Protein AF-A0A3M0CWZ2-F1 (afdb_monomer_lite)

Organism: NCBI:txid660522

Foldseek 3Di:
DPDDDFLVQALVLQLLCVLLVNQSLQAKWKFFQVLVVAQWFDQPQKPQFDIAGRLQKIKIAHPSQQDPDQRDLLSIKIKGWPVRGNDQWMAGPAFFWWKFQPLRHATALALDDPPDQRDHDPSVGRHPDPCVLSSVRQEMEIEPEGPDQSCVSRHDPPPVVPCPPPPNVRIDTDPGGDRSHVTIYMYMYRSNSRCVGGVVDRDDVQSRQLRTEGHSSSCSNKFKFKDWAAQDDDPNHGPDPCPPDDVQVVCVDPRNQVRVVVRCQEQDPTWAFPWDQDWDDPAPDWDWAAALNDTWTWTKTWGWTAYPSGIKTKMKTWTWDDDRITMIMIMMGIHGHSHRVSNVVHPPDCNNVSNVVSRVVRNVNNDD

Secondary structure (DSSP, 8-state):
-PPP-GGGGSHHHHHHHHHTTT-GGG-EEEEETGGGT-SEE--TTEETB--EEGGG-EEEEEGGG-SSSPPPGGG-EEEEEGGGB-SSEEEESSS-EEEEEHHHHSPPS-SS-TTS-----GGGSPTT--THHIIIII-EEEEE-TTS-HHHHH--TTSS--TTTSTT---EE--SSEE-TT--EEEEEEHHHHIIIII-S---HHHHHHHPEEP--TTTTEEEEEEEEE--EETTEE--TTTT--HHHHTTSHHHHHHHHHTTS-SSSS--EEEEEEE---SSS--EEEETTEEEE-EEEEEEE--TTS-EEEEEEEEEEESSEEEEEEEEEEEE-S-GGGGGGSTTSSHHHHHHHHHHHHHTT---

Structure (mmCIF, N/CA/C/O backbone):
data_AF-A0A3M0CWZ2-F1
#
_entry.id   AF-A0A3M0CWZ2-F1
#
loop_
_atom_site.group_PDB
_atom_site.id
_atom_site.type_symbol
_atom_site.label_atom_id
_atom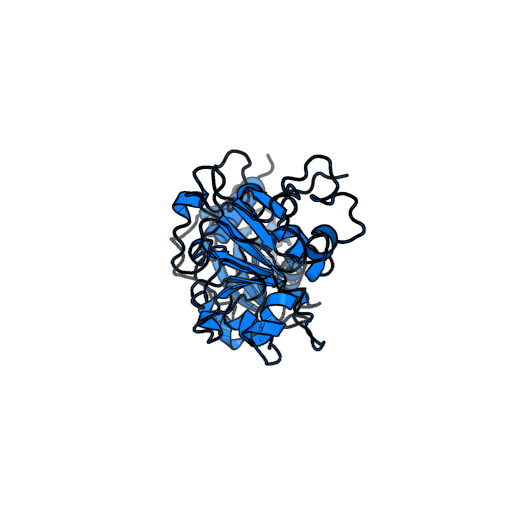_site.label_alt_id
_atom_site.label_comp_id
_atom_site.label_asym_id
_atom_site.label_entity_id
_atom_site.label_seq_id
_atom_site.pdbx_PDB_ins_code
_atom_site.Cartn_x
_atom_site.Cartn_y
_atom_site.Cartn_z
_atom_site.occupancy
_atom_site.B_iso_or_equiv
_atom_site.auth_seq_id
_atom_site.auth_comp_id
_atom_site.auth_asym_id
_atom_site.auth_atom_id
_atom_site.pdbx_PDB_model_num
ATOM 1 N N . MET A 1 1 ? -20.186 10.754 -12.898 1.00 35.31 1 MET A N 1
ATOM 2 C CA . MET A 1 1 ? -19.467 9.695 -12.157 1.00 35.31 1 MET A CA 1
ATOM 3 C C . MET A 1 1 ? -18.764 10.352 -10.981 1.00 35.31 1 MET A C 1
ATOM 5 O O . MET A 1 1 ? -18.449 11.530 -11.126 1.00 35.31 1 MET A O 1
ATOM 9 N N . PRO A 1 2 ? -18.599 9.685 -9.825 1.00 35.50 2 PRO A N 1
ATOM 10 C CA . PRO A 1 2 ? -17.869 10.287 -8.719 1.00 35.50 2 PRO A CA 1
ATOM 11 C C . PRO A 1 2 ? -16.438 10.552 -9.186 1.00 35.50 2 PRO A C 1
ATOM 13 O O . PRO A 1 2 ? -15.804 9.668 -9.757 1.00 35.50 2 PRO A O 1
ATOM 16 N N . ASP A 1 3 ? -15.983 11.785 -9.004 1.00 47.66 3 ASP A N 1
ATOM 17 C CA . ASP A 1 3 ? -14.598 12.185 -9.215 1.00 47.66 3 ASP A CA 1
ATOM 18 C C . ASP A 1 3 ? -13.705 11.234 -8.399 1.00 47.66 3 ASP A C 1
ATOM 20 O O . ASP A 1 3 ? -13.886 11.103 -7.188 1.00 47.66 3 ASP A O 1
ATOM 24 N N . ARG A 1 4 ? -12.820 10.469 -9.054 1.00 60.06 4 ARG A N 1
ATOM 25 C CA . ARG A 1 4 ? -11.944 9.525 -8.344 1.00 60.06 4 ARG A CA 1
ATOM 26 C C . ARG A 1 4 ? -11.060 10.347 -7.393 1.00 60.06 4 ARG A C 1
ATOM 28 O O . ARG A 1 4 ? -10.455 11.338 -7.800 1.00 60.06 4 ARG A O 1
ATOM 35 N N . HIS A 1 5 ? -11.028 9.996 -6.108 1.00 62.69 5 HIS A N 1
ATOM 36 C CA . HIS A 1 5 ? -10.332 10.771 -5.072 1.00 62.69 5 HIS A CA 1
ATOM 37 C C . HIS A 1 5 ? -9.039 10.085 -4.610 1.00 62.69 5 HIS A C 1
ATOM 39 O O . HIS A 1 5 ? -8.904 8.863 -4.670 1.00 62.69 5 HIS A O 1
ATOM 45 N N . GLY A 1 6 ? -8.089 10.888 -4.121 1.00 72.75 6 GLY A N 1
ATOM 46 C CA . GLY A 1 6 ? -6.845 10.410 -3.513 1.00 72.75 6 GLY A CA 1
ATOM 47 C C . GLY A 1 6 ? -5.949 9.637 -4.495 1.00 72.75 6 GLY A C 1
ATOM 48 O O . GLY A 1 6 ? -5.674 10.150 -5.581 1.00 72.75 6 GLY A O 1
ATOM 49 N N . PRO A 1 7 ? -5.476 8.427 -4.146 1.00 71.12 7 PRO A N 1
ATOM 50 C CA . PRO A 1 7 ? -4.533 7.663 -4.967 1.00 71.12 7 PRO A CA 1
ATOM 51 C C . PRO A 1 7 ? -5.113 7.247 -6.321 1.00 71.12 7 PRO A C 1
ATOM 53 O O . PRO A 1 7 ? -4.374 7.109 -7.287 1.00 71.12 7 PRO A O 1
ATOM 56 N N . LEU A 1 8 ? -6.440 7.147 -6.438 1.00 75.56 8 LEU A N 1
ATOM 57 C CA . LEU A 1 8 ? -7.131 6.867 -7.697 1.00 75.56 8 LEU A CA 1
ATOM 58 C C . LEU A 1 8 ? -7.185 8.084 -8.639 1.00 75.56 8 LEU A C 1
ATOM 60 O O . LEU A 1 8 ? -8.020 8.125 -9.538 1.00 75.56 8 LEU A O 1
ATOM 64 N N . ARG A 1 9 ? -6.311 9.074 -8.467 1.00 77.25 9 ARG A N 1
ATOM 65 C CA . ARG A 1 9 ? -6.068 10.129 -9.460 1.00 77.25 9 ARG A CA 1
ATOM 66 C C . ARG A 1 9 ? -4.790 9.907 -10.260 1.00 77.25 9 ARG A C 1
ATOM 68 O O . ARG A 1 9 ? -4.521 10.693 -11.161 1.00 77.25 9 ARG A O 1
ATOM 75 N N . THR A 1 10 ? -4.005 8.882 -9.927 1.00 81.56 10 THR A N 1
ATOM 76 C CA . THR A 1 10 ? -2.671 8.697 -10.498 1.00 81.56 10 THR A CA 1
ATOM 77 C C . THR A 1 10 ? -2.532 7.340 -11.191 1.00 81.56 10 THR A C 1
ATOM 79 O O . THR A 1 10 ? -3.150 6.366 -10.750 1.00 81.56 10 THR A O 1
ATOM 82 N N . PRO A 1 11 ? -1.691 7.232 -12.239 1.00 85.12 11 PRO A N 1
ATOM 83 C CA . PRO A 1 11 ? -1.405 5.966 -12.906 1.00 85.12 11 PRO A CA 1
ATOM 84 C C . PRO A 1 11 ? -0.942 4.863 -11.952 1.00 85.12 11 PRO A C 1
ATOM 86 O O . PRO A 1 11 ? -1.401 3.736 -12.080 1.00 85.12 11 PRO A O 1
ATOM 89 N N . ILE A 1 12 ? -0.105 5.164 -10.948 1.00 88.31 12 ILE A N 1
ATOM 90 C CA . ILE A 1 12 ? 0.301 4.166 -9.938 1.00 88.31 12 ILE A CA 1
ATOM 91 C C . ILE A 1 12 ? -0.899 3.608 -9.173 1.00 88.31 12 ILE A C 1
ATOM 93 O O . ILE A 1 12 ? -0.965 2.402 -8.917 1.00 88.31 12 ILE A O 1
ATOM 97 N N . GLY A 1 13 ? -1.844 4.473 -8.796 1.00 87.88 13 GLY A N 1
ATOM 98 C CA . GLY A 1 13 ? -3.059 4.033 -8.126 1.00 87.88 13 GLY A CA 1
ATOM 99 C C . GLY A 1 13 ? -3.886 3.110 -9.011 1.00 87.88 13 GLY A C 1
ATOM 100 O O . GLY A 1 13 ? -4.430 2.129 -8.522 1.00 87.88 13 GLY A O 1
ATOM 101 N N . TRP A 1 14 ? -3.945 3.374 -10.313 1.00 87.12 14 TRP A N 1
ATOM 102 C CA . TRP A 1 14 ? -4.758 2.578 -11.235 1.00 87.12 14 TRP A CA 1
ATOM 103 C C . TRP A 1 14 ? -4.095 1.282 -11.644 1.00 87.12 14 TRP A C 1
ATOM 105 O O . TRP A 1 14 ? -4.771 0.264 -11.692 1.00 87.12 14 TRP A O 1
ATOM 115 N N . PHE A 1 15 ? -2.777 1.295 -11.828 1.00 90.75 15 PHE A N 1
ATOM 116 C CA . PHE A 1 15 ? -1.987 0.083 -11.981 1.00 90.75 15 PHE A CA 1
ATOM 117 C C . PHE A 1 15 ? -2.223 -0.851 -10.795 1.00 90.75 15 PHE A C 1
ATOM 119 O O . PHE A 1 15 ? -2.585 -2.010 -10.970 1.00 90.75 15 PHE A O 1
ATOM 126 N N . THR A 1 16 ? -2.107 -0.315 -9.578 1.00 92.56 16 THR A N 1
ATOM 127 C CA . THR A 1 16 ? -2.336 -1.090 -8.356 1.00 92.56 16 THR A CA 1
ATOM 128 C C . THR A 1 16 ? -3.781 -1.590 -8.269 1.00 92.56 16 THR A C 1
ATOM 130 O O . THR A 1 16 ? -4.003 -2.755 -7.962 1.00 92.56 16 THR A O 1
ATOM 133 N N . GLU A 1 17 ? -4.769 -0.739 -8.567 1.00 90.81 17 GLU A N 1
ATOM 134 C CA . GLU A 1 17 ? -6.189 -1.115 -8.595 1.00 90.81 17 GLU A CA 1
ATOM 135 C C . GLU A 1 17 ? -6.455 -2.229 -9.618 1.00 90.81 17 GLU A C 1
ATOM 137 O O . GLU A 1 17 ? -7.109 -3.209 -9.276 1.00 90.81 17 GLU A O 1
ATOM 142 N N . ARG A 1 18 ? -5.923 -2.109 -10.841 1.00 90.81 18 ARG A N 1
ATOM 143 C CA . ARG A 1 18 ? -6.072 -3.082 -11.933 1.00 90.81 18 ARG A CA 1
ATOM 144 C C . ARG A 1 18 ? -5.541 -4.448 -11.520 1.00 90.81 18 ARG A C 1
ATOM 146 O O . ARG A 1 18 ? -6.269 -5.430 -11.627 1.00 90.81 18 ARG A O 1
ATOM 153 N N . VAL A 1 19 ? -4.295 -4.499 -11.052 1.00 92.56 19 VAL A N 1
ATOM 154 C CA . VAL A 1 19 ? -3.641 -5.758 -10.667 1.00 92.56 19 VAL A CA 1
ATOM 155 C C . VAL A 1 19 ? -4.341 -6.394 -9.463 1.00 92.56 19 VAL A C 1
ATOM 157 O O . VAL A 1 19 ? -4.495 -7.607 -9.413 1.00 92.56 19 VAL A O 1
ATOM 160 N N . ASN A 1 20 ? -4.865 -5.589 -8.535 1.00 92.44 20 ASN A N 1
ATOM 161 C CA . ASN A 1 20 ? -5.675 -6.070 -7.410 1.00 92.44 20 ASN A CA 1
ATOM 162 C C . ASN A 1 20 ? -7.150 -6.338 -7.787 1.00 92.44 20 ASN A C 1
ATOM 164 O O . ASN A 1 20 ? -8.030 -6.263 -6.932 1.00 92.44 20 ASN A O 1
ATOM 168 N N . GLY A 1 21 ? -7.480 -6.545 -9.067 1.00 89.94 21 GLY A N 1
ATOM 169 C CA . GLY A 1 21 ? -8.847 -6.878 -9.492 1.00 89.94 21 GLY A CA 1
ATOM 170 C C . GLY A 1 21 ? -9.909 -5.816 -9.163 1.00 89.94 21 GLY A C 1
ATOM 171 O O . GLY A 1 21 ? -11.083 -6.142 -8.997 1.00 89.94 21 GLY A O 1
ATOM 172 N N . GLY A 1 22 ? -9.516 -4.546 -9.049 1.00 88.50 22 GLY A N 1
ATOM 173 C CA . GLY A 1 22 ? -10.376 -3.420 -8.671 1.00 88.50 22 GLY A CA 1
ATOM 174 C C . GLY A 1 22 ? -10.242 -2.967 -7.212 1.00 88.50 22 GLY A C 1
ATOM 175 O O . GLY A 1 22 ? -10.874 -1.985 -6.823 1.00 88.50 22 GLY A O 1
ATOM 176 N N . ALA A 1 23 ? -9.431 -3.639 -6.388 1.00 89.44 23 ALA A N 1
ATOM 177 C CA . ALA A 1 23 ? -9.323 -3.366 -4.956 1.00 89.44 23 ALA A CA 1
ATOM 178 C C . ALA A 1 23 ? -8.025 -2.621 -4.582 1.00 89.44 23 ALA A C 1
ATOM 180 O O . ALA A 1 23 ? -7.073 -3.185 -4.040 1.00 89.44 23 ALA A O 1
ATOM 181 N N . ILE A 1 24 ? -7.991 -1.297 -4.780 1.00 88.38 24 ILE A N 1
ATOM 182 C CA . ILE A 1 24 ? -6.844 -0.457 -4.364 1.00 88.38 24 ILE A CA 1
ATOM 183 C C . ILE A 1 24 ? -6.516 -0.567 -2.860 1.00 88.38 24 ILE A C 1
ATOM 185 O O . ILE A 1 24 ? -5.374 -0.367 -2.448 1.00 88.38 24 ILE A O 1
ATOM 189 N N . SER A 1 25 ? -7.503 -0.927 -2.034 1.00 88.56 25 SER A N 1
ATOM 190 C CA . SER A 1 25 ? -7.365 -1.111 -0.584 1.00 88.56 25 SER A CA 1
ATOM 191 C C . SER A 1 25 ? -6.602 -2.374 -0.178 1.00 88.56 25 SER A C 1
ATOM 193 O O . SER A 1 25 ? -6.219 -2.520 0.986 1.00 88.56 25 SER A O 1
ATOM 195 N N . GLU A 1 26 ? -6.364 -3.306 -1.101 1.00 91.62 26 GLU A N 1
ATOM 196 C CA . GLU A 1 26 ? -5.424 -4.416 -0.900 1.00 91.62 26 GLU A CA 1
ATOM 197 C C . GLU A 1 26 ? -3.968 -3.939 -0.927 1.00 91.62 26 GLU A C 1
ATOM 199 O O . GLU A 1 26 ? -3.087 -4.555 -0.332 1.00 91.62 26 GLU A O 1
ATOM 204 N N . GLY A 1 27 ? -3.716 -2.774 -1.521 1.00 91.56 27 GLY A N 1
ATOM 205 C CA . GLY A 1 27 ? -2.416 -2.131 -1.497 1.00 91.56 27 GLY A CA 1
ATOM 206 C C . GLY A 1 27 ? -1.346 -2.866 -2.300 1.00 91.56 27 GLY A C 1
ATOM 207 O O . GLY A 1 27 ? -1.624 -3.667 -3.192 1.00 91.56 27 GLY A O 1
ATOM 208 N N . ALA A 1 28 ? -0.097 -2.532 -1.995 1.00 93.38 28 ALA A N 1
ATOM 209 C CA . ALA A 1 28 ? 1.086 -3.017 -2.689 1.00 93.38 28 ALA A CA 1
ATOM 210 C C . ALA A 1 28 ? 2.313 -2.925 -1.772 1.00 93.38 28 ALA A C 1
ATOM 212 O O . ALA A 1 28 ? 2.256 -2.324 -0.690 1.00 93.38 28 ALA A O 1
ATOM 213 N N . VAL A 1 29 ? 3.440 -3.466 -2.226 1.00 91.38 29 VAL A N 1
ATOM 214 C CA . VAL A 1 29 ? 4.763 -3.180 -1.658 1.00 91.38 29 VAL A CA 1
ATOM 215 C C . VAL A 1 29 ? 5.674 -2.518 -2.678 1.00 91.38 29 VAL A C 1
ATOM 217 O O . VAL A 1 29 ? 5.504 -2.706 -3.879 1.00 91.38 29 VAL A O 1
ATOM 220 N N . VAL A 1 30 ? 6.666 -1.785 -2.183 1.00 90.94 30 VAL A N 1
ATOM 221 C CA . VAL A 1 30 ? 7.840 -1.377 -2.955 1.00 90.94 30 VAL A CA 1
ATOM 222 C C . VAL A 1 30 ? 9.055 -2.101 -2.387 1.00 90.94 30 VAL A C 1
ATOM 224 O O . VAL A 1 30 ? 9.375 -1.937 -1.208 1.00 90.94 30 VAL A O 1
ATOM 227 N N . ALA A 1 31 ? 9.696 -2.927 -3.206 1.00 89.94 31 ALA A N 1
ATOM 228 C CA . ALA A 1 31 ? 10.975 -3.566 -2.908 1.00 89.94 31 ALA A CA 1
ATOM 229 C C . ALA A 1 31 ? 12.096 -2.904 -3.710 1.00 89.94 31 ALA A C 1
ATOM 231 O O . ALA A 1 31 ? 11.840 -2.299 -4.750 1.00 89.94 31 ALA A O 1
ATOM 232 N N . TYR A 1 32 ? 13.329 -3.040 -3.237 1.00 89.06 32 TYR A N 1
ATOM 233 C CA . TYR A 1 32 ? 14.507 -2.558 -3.949 1.00 89.06 32 TYR A CA 1
ATOM 234 C C . TYR A 1 32 ? 15.283 -3.730 -4.538 1.00 89.06 32 TYR A C 1
ATOM 236 O O . TYR A 1 32 ? 15.269 -4.825 -3.974 1.00 89.06 32 TYR A O 1
ATOM 244 N N . GLY A 1 33 ? 15.948 -3.518 -5.674 1.00 89.19 33 GLY A N 1
ATOM 245 C CA . GLY A 1 33 ? 16.668 -4.584 -6.372 1.00 89.19 33 GLY A CA 1
ATOM 246 C C . GLY A 1 33 ? 17.741 -5.251 -5.506 1.00 89.19 33 GLY A C 1
ATOM 247 O O . GLY A 1 33 ? 17.842 -6.474 -5.497 1.00 89.19 33 GLY A O 1
ATOM 248 N N . ASP A 1 34 ? 18.484 -4.478 -4.716 1.00 88.88 34 ASP A N 1
ATOM 249 C CA . ASP A 1 34 ? 19.513 -4.990 -3.799 1.00 88.88 34 ASP A CA 1
ATOM 250 C C . ASP A 1 34 ? 18.943 -5.883 -2.685 1.00 88.88 34 ASP A C 1
ATOM 252 O O . ASP A 1 34 ? 19.562 -6.883 -2.317 1.00 88.88 34 ASP A O 1
ATOM 256 N N . ASP A 1 35 ? 17.735 -5.589 -2.195 1.00 86.75 35 ASP A N 1
ATOM 257 C CA . ASP A 1 35 ? 17.042 -6.434 -1.212 1.00 86.75 35 ASP A CA 1
ATOM 258 C C . ASP A 1 35 ? 16.610 -7.787 -1.812 1.00 86.75 35 ASP A C 1
ATOM 260 O O . ASP A 1 35 ? 16.350 -8.738 -1.072 1.00 86.75 35 ASP A O 1
ATOM 264 N N . LEU A 1 36 ? 16.574 -7.883 -3.145 1.00 85.00 36 LEU A N 1
ATOM 265 C CA . LEU A 1 36 ? 16.335 -9.109 -3.913 1.00 85.00 36 LEU A CA 1
ATOM 266 C C . LEU A 1 36 ? 17.638 -9.754 -4.415 1.00 85.00 36 LEU A C 1
ATOM 268 O O . LEU A 1 36 ? 17.594 -10.709 -5.188 1.00 85.00 36 LEU A O 1
ATOM 272 N N . GLY A 1 37 ? 18.800 -9.246 -3.993 1.00 86.69 37 GLY A N 1
ATOM 273 C CA . GLY A 1 37 ? 20.108 -9.760 -4.401 1.00 86.69 37 GLY A CA 1
ATOM 274 C C . GLY A 1 37 ? 20.573 -9.296 -5.783 1.00 86.69 37 GLY A C 1
ATOM 275 O O . GLY A 1 37 ? 21.515 -9.873 -6.323 1.00 86.69 37 GLY A O 1
ATOM 276 N N . LEU A 1 38 ? 19.944 -8.270 -6.362 1.00 86.94 38 LEU A N 1
ATOM 277 C CA . LEU A 1 38 ? 20.404 -7.663 -7.609 1.00 86.94 38 LEU A CA 1
ATOM 278 C C . LEU A 1 38 ? 21.526 -6.679 -7.303 1.00 86.94 38 LEU A C 1
ATOM 280 O O . LEU A 1 38 ? 21.322 -5.676 -6.625 1.00 86.94 38 LEU A O 1
ATOM 284 N N . GLU A 1 39 ? 22.717 -6.957 -7.818 1.00 88.94 39 GLU A N 1
ATOM 285 C CA . GLU A 1 39 ? 23.835 -6.015 -7.732 1.00 88.94 39 GLU A CA 1
ATOM 286 C C . GLU A 1 39 ? 23.686 -4.908 -8.779 1.00 88.94 39 GLU A C 1
ATOM 288 O O . GLU A 1 39 ? 23.862 -3.726 -8.483 1.00 88.94 39 GLU A O 1
ATOM 293 N N . GLU A 1 40 ? 23.300 -5.292 -9.994 1.00 88.44 40 GLU A N 1
ATOM 294 C CA . GLU A 1 40 ? 23.180 -4.415 -11.149 1.00 88.44 40 GLU A CA 1
ATOM 295 C C . GLU A 1 40 ? 22.085 -4.935 -12.089 1.00 88.44 40 GLU A C 1
ATOM 297 O O . GLU A 1 40 ? 21.836 -6.139 -12.179 1.00 88.44 40 GLU A O 1
ATOM 302 N N . VAL A 1 41 ? 21.409 -4.016 -12.770 1.00 87.44 41 VAL A N 1
ATOM 303 C CA . VAL A 1 41 ? 20.298 -4.281 -13.680 1.00 87.44 41 VAL A CA 1
ATOM 304 C C . VAL A 1 41 ? 20.638 -3.718 -15.049 1.00 87.44 41 VAL A C 1
ATOM 306 O O . VAL A 1 41 ? 20.840 -2.514 -15.208 1.00 87.44 41 VAL A O 1
ATOM 309 N N . GLU A 1 42 ? 20.651 -4.589 -16.053 1.00 86.81 42 GLU A N 1
ATOM 310 C CA . GLU A 1 42 ? 20.779 -4.186 -17.450 1.00 86.81 42 GLU A CA 1
ATOM 311 C C . GLU A 1 42 ? 19.412 -3.870 -18.065 1.00 86.81 42 GLU A C 1
ATOM 313 O O . GLU A 1 42 ? 18.451 -4.625 -17.906 1.00 86.81 42 GLU A O 1
ATOM 318 N N . LEU A 1 43 ? 19.348 -2.765 -18.811 1.00 87.19 43 LEU A N 1
ATOM 319 C CA . LEU A 1 43 ? 18.146 -2.277 -19.491 1.00 87.19 43 LEU A CA 1
ATOM 320 C C . LEU A 1 43 ? 18.428 -2.109 -20.997 1.00 87.19 43 LEU A C 1
ATOM 322 O O . LEU A 1 43 ? 18.396 -0.996 -21.507 1.00 87.19 43 LEU A O 1
ATOM 326 N N . PRO A 1 44 ? 18.719 -3.190 -21.743 1.00 84.81 44 PRO A N 1
ATOM 327 C CA . PRO A 1 44 ? 19.181 -3.128 -23.130 1.00 84.81 44 PRO A CA 1
ATOM 328 C C . PRO A 1 44 ? 18.106 -2.641 -24.114 1.00 84.81 44 PRO A C 1
ATOM 330 O O . PRO A 1 44 ? 18.412 -2.399 -25.278 1.00 84.81 44 PRO A O 1
ATOM 333 N N . PHE A 1 45 ? 16.852 -2.513 -23.668 1.00 84.31 45 PHE A N 1
ATOM 334 C CA . PHE A 1 45 ? 15.773 -1.889 -24.434 1.00 84.31 45 PHE A CA 1
ATOM 335 C C . PHE A 1 45 ? 15.774 -0.354 -24.334 1.00 84.31 45 PHE A C 1
ATOM 337 O O . PHE A 1 45 ? 15.053 0.280 -25.101 1.00 84.31 45 PHE A O 1
ATOM 344 N N . LEU A 1 46 ? 16.544 0.222 -23.399 1.00 88.19 46 LEU A N 1
ATOM 345 C CA . LEU A 1 46 ? 16.788 1.657 -23.260 1.00 88.19 46 LEU A CA 1
ATOM 346 C C . LEU A 1 46 ? 18.165 1.993 -23.841 1.00 88.19 46 LEU A C 1
ATOM 348 O O . LEU A 1 46 ? 19.195 1.731 -23.215 1.00 88.19 46 LEU A O 1
ATOM 352 N N . GLU A 1 47 ? 18.210 2.596 -25.026 1.00 89.19 47 GLU A N 1
ATOM 353 C CA . GLU A 1 47 ? 19.471 3.111 -25.559 1.00 89.19 47 GLU A CA 1
ATOM 354 C C . GLU A 1 47 ? 19.876 4.381 -24.806 1.00 89.19 47 GLU A C 1
ATOM 356 O O . GLU A 1 47 ? 19.043 5.153 -24.328 1.00 89.19 47 GLU A O 1
ATOM 361 N N . GLY A 1 48 ? 21.185 4.588 -24.673 1.00 87.81 48 GLY A N 1
ATOM 362 C CA . GLY A 1 48 ? 21.733 5.687 -23.881 1.00 87.81 48 GLY A CA 1
ATOM 363 C C . GLY A 1 48 ? 21.771 5.410 -22.375 1.00 87.81 48 GLY A C 1
ATOM 364 O O . GLY A 1 48 ? 22.377 6.193 -21.649 1.00 87.81 48 GLY A O 1
ATOM 365 N N . PHE A 1 49 ? 21.226 4.285 -21.896 1.00 89.00 49 PHE A N 1
ATOM 366 C CA . PHE A 1 49 ? 21.359 3.844 -20.506 1.00 89.00 49 PHE A CA 1
ATOM 367 C C . PHE A 1 49 ? 22.535 2.889 -20.298 1.00 89.00 49 PHE A C 1
ATOM 369 O O . PHE A 1 49 ? 22.838 2.027 -21.122 1.00 89.00 49 PHE A O 1
ATOM 376 N N . GLY A 1 50 ? 23.203 3.039 -19.155 1.00 88.62 50 GLY A N 1
ATOM 377 C CA . GLY A 1 50 ? 24.094 2.011 -18.638 1.00 88.62 50 GLY A CA 1
ATOM 378 C C . GLY A 1 50 ? 23.380 1.033 -17.711 1.00 88.62 50 GLY A C 1
ATOM 379 O O . GLY A 1 50 ? 22.223 1.252 -17.351 1.00 88.62 50 GLY A O 1
ATOM 380 N N . PRO A 1 51 ? 24.099 -0.000 -17.252 1.00 89.44 51 PRO A N 1
ATOM 381 C CA . PRO A 1 51 ? 23.640 -0.794 -16.128 1.00 89.44 51 PRO A CA 1
ATOM 382 C C . PRO A 1 51 ? 23.366 0.075 -14.890 1.00 89.44 51 PRO A C 1
ATOM 384 O O . PRO A 1 51 ? 24.126 1.006 -14.591 1.00 89.44 51 PRO A O 1
ATOM 387 N N . VAL A 1 52 ? 22.267 -0.219 -14.196 1.00 90.25 52 VAL A N 1
ATOM 388 C CA . VAL A 1 52 ? 21.776 0.523 -13.027 1.00 90.25 52 VAL A CA 1
ATOM 389 C C . VAL A 1 52 ? 22.037 -0.304 -11.765 1.00 90.25 52 VAL A C 1
ATOM 391 O O . VAL A 1 52 ? 21.618 -1.459 -11.723 1.00 90.25 52 VAL A O 1
ATOM 394 N N . PRO A 1 53 ? 22.687 0.239 -10.719 1.00 91.25 53 PRO A N 1
ATOM 395 C CA . PRO A 1 53 ? 22.877 -0.484 -9.461 1.00 91.25 53 PRO A CA 1
ATOM 396 C C . PRO A 1 53 ? 21.542 -0.955 -8.873 1.00 91.25 53 PRO A C 1
ATOM 398 O O . PRO A 1 53 ? 20.579 -0.192 -8.869 1.00 91.25 53 PRO A O 1
ATOM 401 N N . GLY A 1 54 ? 21.471 -2.167 -8.320 1.00 88.94 54 GLY A N 1
ATOM 402 C CA . GLY A 1 54 ? 20.210 -2.722 -7.811 1.00 88.94 54 GLY A CA 1
ATOM 403 C C . GLY A 1 54 ? 19.582 -1.915 -6.670 1.00 88.94 54 GLY A C 1
ATOM 404 O O . GLY A 1 54 ? 18.360 -1.849 -6.570 1.00 88.94 54 GLY A O 1
ATOM 405 N N . GLU A 1 55 ? 20.384 -1.210 -5.863 1.00 88.69 55 GLU A N 1
ATOM 406 C CA . GLU A 1 55 ? 19.876 -0.264 -4.852 1.00 88.69 55 GLU A CA 1
ATOM 407 C C . GLU A 1 55 ? 19.104 0.913 -5.487 1.00 88.69 55 GLU A C 1
ATOM 409 O O . GLU A 1 55 ? 18.194 1.473 -4.878 1.00 88.69 55 GLU A O 1
ATOM 414 N N . GLN A 1 56 ? 19.419 1.248 -6.742 1.00 90.00 56 GLN A N 1
ATOM 415 C CA . GLN A 1 56 ? 18.749 2.269 -7.546 1.00 90.00 56 GLN A CA 1
ATOM 416 C C . GLN A 1 56 ? 17.593 1.705 -8.386 1.00 90.00 56 GLN A C 1
ATOM 418 O O . GLN A 1 56 ? 17.093 2.385 -9.279 1.00 90.00 56 GLN A O 1
ATOM 423 N N . VAL A 1 57 ? 17.111 0.501 -8.091 1.00 90.50 57 VAL A N 1
ATOM 424 C CA . VAL A 1 57 ? 15.928 -0.065 -8.741 1.00 90.50 57 VAL A CA 1
ATOM 425 C C . VAL A 1 57 ? 14.831 -0.240 -7.705 1.00 90.50 57 VAL A C 1
ATOM 427 O O . VAL A 1 57 ? 15.020 -0.961 -6.729 1.00 90.50 57 VAL A O 1
ATOM 430 N N . SER A 1 58 ? 13.682 0.395 -7.928 1.00 92.44 58 SER A N 1
ATOM 431 C CA . SER A 1 58 ? 12.472 0.184 -7.128 1.00 92.44 58 SER A CA 1
ATOM 432 C C . SER A 1 58 ? 11.472 -0.661 -7.908 1.00 92.44 58 SER A C 1
ATOM 434 O O . SER A 1 58 ? 11.236 -0.419 -9.087 1.00 92.44 58 SER A O 1
ATOM 436 N N . ILE A 1 59 ? 10.849 -1.633 -7.251 1.00 92.38 59 ILE A N 1
ATOM 437 C CA . ILE A 1 59 ? 9.883 -2.557 -7.848 1.00 92.38 59 ILE A CA 1
ATOM 438 C C . ILE A 1 59 ? 8.588 -2.470 -7.045 1.00 92.38 59 ILE A C 1
ATOM 440 O O . ILE A 1 59 ? 8.544 -2.847 -5.873 1.00 92.38 59 ILE A O 1
ATOM 444 N N . LEU A 1 60 ? 7.535 -1.961 -7.679 1.00 93.94 60 LEU A N 1
ATOM 445 C CA . LEU A 1 60 ? 6.177 -1.944 -7.152 1.00 93.94 60 LEU A CA 1
ATOM 446 C C . LEU A 1 60 ? 5.480 -3.265 -7.485 1.00 93.94 60 LEU A C 1
ATOM 448 O O . LEU A 1 60 ? 5.379 -3.646 -8.652 1.00 93.94 60 LEU A O 1
ATOM 452 N N . ALA A 1 61 ? 4.937 -3.907 -6.454 1.00 93.62 61 ALA A N 1
ATOM 453 C CA . ALA A 1 61 ? 4.167 -5.137 -6.563 1.00 93.62 61 ALA A CA 1
ATOM 454 C C . ALA A 1 61 ? 2.821 -5.026 -5.836 1.00 93.62 61 ALA A C 1
ATOM 456 O O . ALA A 1 61 ? 2.784 -5.010 -4.595 1.00 93.62 61 ALA A O 1
ATOM 457 N N . PRO A 1 62 ? 1.713 -4.939 -6.584 1.00 95.19 62 PRO A N 1
ATOM 458 C CA . PRO A 1 62 ? 0.364 -4.987 -6.035 1.00 95.19 62 PRO A CA 1
ATOM 459 C C . PRO A 1 62 ? 0.044 -6.342 -5.402 1.00 95.19 62 PRO A C 1
ATOM 461 O O . PRO A 1 62 ? 0.540 -7.374 -5.843 1.00 95.19 62 PRO A O 1
ATOM 464 N N . ALA A 1 63 ? -0.786 -6.348 -4.357 1.00 94.19 63 ALA A N 1
ATOM 465 C CA . ALA A 1 63 ? -1.143 -7.554 -3.609 1.00 94.19 63 ALA A CA 1
ATOM 466 C C . ALA A 1 63 ? -1.747 -8.676 -4.472 1.00 94.19 63 ALA A C 1
ATOM 468 O O . ALA A 1 63 ? -1.559 -9.841 -4.123 1.00 94.19 63 ALA A O 1
ATOM 469 N N . GLY A 1 64 ? -2.425 -8.330 -5.572 1.00 92.56 64 GLY A N 1
ATOM 470 C CA . GLY A 1 64 ? -3.100 -9.259 -6.481 1.00 92.56 64 GLY A CA 1
ATOM 471 C C . GLY A 1 64 ? -2.174 -10.231 -7.213 1.00 92.56 64 GLY A C 1
ATOM 472 O O . GLY A 1 64 ? -2.635 -11.264 -7.683 1.00 92.56 64 GLY A O 1
ATOM 473 N N . ILE A 1 65 ? -0.860 -9.974 -7.241 1.00 91.75 65 ILE A N 1
ATOM 474 C CA . ILE A 1 65 ? 0.106 -10.950 -7.776 1.00 91.75 65 ILE A CA 1
ATOM 475 C C . ILE A 1 65 ? 0.366 -12.112 -6.803 1.00 91.75 65 ILE A C 1
ATOM 477 O O . ILE A 1 65 ? 1.073 -13.061 -7.145 1.00 91.75 65 ILE A O 1
ATOM 481 N N . ARG A 1 66 ? -0.121 -12.022 -5.554 1.00 88.44 66 ARG A N 1
ATOM 482 C CA . ARG A 1 66 ? -0.038 -13.122 -4.592 1.00 88.44 66 ARG A CA 1
ATOM 483 C C . ARG A 1 66 ? -1.111 -14.143 -4.944 1.00 88.44 66 ARG A C 1
ATOM 485 O O . ARG A 1 66 ? -2.294 -13.834 -4.930 1.00 88.44 66 ARG A O 1
ATOM 492 N N . GLY A 1 67 ? -0.684 -15.358 -5.240 1.00 74.75 67 GLY A N 1
ATOM 493 C CA . GLY A 1 67 ? -1.560 -16.479 -5.538 1.00 74.75 67 GLY A CA 1
ATOM 494 C C . GLY A 1 67 ? -0.743 -17.681 -5.991 1.00 74.75 67 GLY A C 1
ATOM 495 O O . GLY A 1 67 ? 0.458 -17.572 -6.233 1.00 74.75 67 GLY A O 1
ATOM 496 N N . ASP A 1 68 ? -1.404 -18.827 -6.124 1.00 65.75 68 ASP A N 1
ATOM 497 C CA . ASP A 1 68 ? -0.772 -20.082 -6.559 1.00 65.75 68 ASP A CA 1
ATOM 498 C C . ASP A 1 68 ? -0.568 -20.161 -8.091 1.00 65.75 68 ASP A C 1
ATOM 500 O O . ASP A 1 68 ? -0.159 -21.196 -8.622 1.00 65.75 68 ASP A O 1
ATOM 504 N N . GLY A 1 69 ? -0.895 -19.083 -8.814 1.00 68.38 69 GLY A N 1
ATOM 505 C CA . GLY A 1 69 ? -0.775 -18.974 -10.267 1.00 68.38 69 GLY A CA 1
ATOM 506 C C . GLY A 1 69 ? 0.608 -18.527 -10.743 1.00 68.38 69 GLY A C 1
ATOM 507 O O . GLY A 1 69 ? 1.439 -18.049 -9.972 1.00 68.38 69 GLY A O 1
ATOM 508 N N . GLU A 1 70 ? 0.848 -18.669 -12.048 1.00 73.44 70 GLU A N 1
ATOM 509 C CA . GLU A 1 70 ? 2.002 -18.045 -12.695 1.00 73.44 70 GLU A CA 1
ATOM 510 C C . GLU A 1 70 ? 1.842 -16.522 -12.641 1.00 73.44 70 GLU A C 1
ATOM 512 O O . GLU A 1 70 ? 0.802 -15.979 -13.011 1.00 73.44 70 GLU A O 1
ATOM 517 N N . VAL A 1 71 ? 2.867 -15.847 -12.133 1.00 80.44 71 VAL A N 1
ATOM 518 C CA . VAL A 1 71 ? 2.887 -14.391 -11.997 1.00 80.44 71 VAL A CA 1
ATOM 519 C C . VAL A 1 71 ? 3.166 -13.803 -13.365 1.00 80.44 71 VAL A C 1
ATOM 521 O O . VAL A 1 71 ? 4.222 -14.088 -13.928 1.00 80.44 71 VAL A O 1
ATOM 524 N N . ASP A 1 72 ? 2.267 -12.962 -13.872 1.00 86.06 72 ASP A N 1
ATOM 525 C CA . ASP A 1 72 ? 2.562 -12.154 -15.050 1.00 86.06 72 ASP A CA 1
ATOM 526 C C . ASP A 1 72 ? 3.557 -11.052 -14.653 1.00 86.06 72 ASP A C 1
ATOM 528 O O . ASP A 1 72 ? 3.229 -10.180 -13.842 1.00 86.06 72 ASP A O 1
ATOM 532 N N . PRO A 1 73 ? 4.783 -11.037 -15.202 1.00 84.56 73 PRO A N 1
ATOM 533 C CA . PRO A 1 73 ? 5.719 -9.953 -14.944 1.00 84.56 73 PRO A CA 1
ATOM 534 C C . PRO A 1 73 ? 5.180 -8.568 -15.335 1.00 84.56 73 PRO A C 1
ATOM 536 O O . PRO A 1 73 ? 5.647 -7.571 -14.791 1.00 84.56 73 PRO A O 1
ATOM 539 N N . GLY A 1 74 ? 4.214 -8.478 -16.256 1.00 86.50 74 GLY A N 1
ATOM 540 C CA . GLY A 1 74 ? 3.530 -7.233 -16.620 1.00 86.50 74 GLY A CA 1
ATOM 541 C C . GLY A 1 74 ? 2.716 -6.605 -15.481 1.00 86.50 74 GLY A C 1
ATOM 542 O O . GLY A 1 74 ? 2.400 -5.416 -15.538 1.00 86.50 74 GLY A O 1
ATOM 543 N N . ASP A 1 75 ? 2.439 -7.366 -14.420 1.00 90.44 75 ASP A N 1
ATOM 544 C CA . ASP A 1 75 ? 1.784 -6.892 -13.198 1.00 90.44 75 ASP A CA 1
ATOM 545 C C . ASP A 1 75 ? 2.774 -6.365 -12.141 1.00 90.44 75 ASP A C 1
ATOM 547 O O . ASP A 1 75 ? 2.387 -5.998 -11.029 1.00 90.44 75 ASP A O 1
ATOM 551 N N . LEU A 1 76 ? 4.051 -6.234 -12.510 1.00 91.25 76 LEU A N 1
ATOM 552 C CA . LEU A 1 76 ? 5.052 -5.459 -11.780 1.00 91.25 76 LEU A CA 1
ATOM 553 C C . LEU A 1 76 ? 5.335 -4.136 -12.499 1.00 91.25 76 LEU A C 1
ATOM 555 O O . LEU A 1 76 ? 5.353 -4.061 -13.729 1.00 91.25 76 LEU A O 1
ATOM 559 N N . LEU A 1 77 ? 5.624 -3.094 -11.723 1.00 92.44 77 LEU A N 1
ATOM 560 C CA . LEU A 1 77 ? 6.097 -1.813 -12.243 1.00 92.44 77 LEU A CA 1
ATOM 561 C C . LEU A 1 77 ? 7.473 -1.517 -11.654 1.00 92.44 77 LEU A C 1
ATOM 563 O O . LEU A 1 77 ? 7.644 -1.493 -10.436 1.00 92.44 77 LEU A O 1
ATOM 567 N N . VAL A 1 78 ? 8.449 -1.270 -12.518 1.00 92.06 78 VAL A N 1
ATOM 568 C CA . VAL A 1 78 ? 9.835 -1.008 -12.128 1.00 92.06 78 VAL A CA 1
ATOM 569 C C . VAL A 1 78 ? 10.154 0.462 -12.353 1.00 92.06 78 VAL A C 1
ATOM 571 O O . VAL A 1 78 ? 9.808 1.024 -13.387 1.00 92.06 78 VAL A O 1
ATOM 574 N N . LEU A 1 79 ? 10.803 1.095 -11.384 1.00 92.94 79 LEU A N 1
ATOM 575 C CA . LEU A 1 79 ? 11.226 2.487 -11.441 1.00 92.94 79 LEU A CA 1
ATOM 576 C C . LEU A 1 79 ? 12.747 2.545 -11.337 1.00 92.94 79 LEU A C 1
ATOM 578 O O . LEU A 1 79 ? 13.331 2.004 -10.395 1.00 92.94 79 LEU A O 1
ATOM 582 N N . VAL A 1 80 ? 13.374 3.235 -12.285 1.00 91.56 80 VAL A N 1
ATOM 583 C CA . VAL A 1 80 ? 14.821 3.483 -12.297 1.00 91.56 80 VAL A CA 1
ATOM 584 C C . VAL A 1 80 ? 15.104 4.975 -12.481 1.00 91.56 80 VAL A C 1
ATOM 586 O O . VAL A 1 80 ? 14.327 5.671 -13.142 1.00 91.56 80 VAL A O 1
ATOM 589 N N . PRO A 1 81 ? 16.185 5.508 -11.893 1.00 90.00 81 PRO A N 1
ATOM 590 C CA . PRO A 1 81 ? 16.487 6.923 -11.977 1.00 90.00 81 PRO A CA 1
ATOM 591 C C . PRO A 1 81 ? 17.182 7.276 -13.291 1.00 90.00 81 PRO A C 1
ATOM 593 O O . PRO A 1 81 ? 17.989 6.513 -13.823 1.00 90.00 81 PRO A O 1
ATOM 596 N N . GLY A 1 82 ? 16.938 8.496 -13.768 1.00 87.00 82 GLY A N 1
ATOM 597 C CA . GLY A 1 82 ? 17.594 9.063 -14.945 1.00 87.00 82 GLY A CA 1
ATOM 598 C C . GLY A 1 82 ? 19.111 9.202 -14.824 1.00 87.00 82 GLY A C 1
ATOM 599 O O . GLY A 1 82 ? 19.798 9.274 -15.836 1.00 87.00 82 GLY A O 1
ATOM 600 N N . SER A 1 83 ? 19.660 9.149 -13.605 1.00 82.06 83 SER A N 1
ATOM 601 C CA . SER A 1 83 ? 21.109 9.122 -13.353 1.00 82.06 83 SER A CA 1
ATOM 602 C C . SER A 1 83 ? 21.820 7.898 -13.943 1.00 82.06 83 SER A C 1
ATOM 604 O O . SER A 1 83 ? 23.046 7.890 -14.005 1.00 82.06 83 SER A O 1
ATOM 606 N N . GLY A 1 84 ? 21.077 6.871 -14.372 1.00 80.62 84 GLY A N 1
ATOM 607 C CA . GLY A 1 84 ? 21.613 5.764 -15.167 1.00 80.62 84 GLY A CA 1
ATOM 608 C C . GLY A 1 84 ? 21.899 6.120 -16.635 1.00 80.62 84 GLY A C 1
ATOM 609 O O . GLY A 1 84 ? 22.582 5.348 -17.316 1.00 80.62 84 GLY A O 1
ATOM 610 N N . SER A 1 85 ? 21.416 7.270 -17.124 1.00 84.44 85 SER A N 1
ATOM 611 C CA . SER A 1 85 ? 21.718 7.763 -18.470 1.00 84.44 85 SER A CA 1
ATOM 612 C C . SER A 1 85 ? 23.207 8.078 -18.622 1.00 84.44 85 SER A C 1
ATOM 614 O O . SER A 1 85 ? 23.856 8.626 -17.731 1.00 84.44 85 SER A O 1
ATOM 616 N N . ARG A 1 86 ? 23.755 7.729 -19.784 1.00 84.38 86 ARG A N 1
ATOM 617 C CA . ARG A 1 86 ? 25.147 7.960 -20.198 1.00 84.38 86 ARG A CA 1
ATOM 618 C C . ARG A 1 86 ? 25.241 8.803 -21.469 1.00 84.38 86 ARG A C 1
ATOM 620 O O . ARG A 1 86 ? 26.315 8.895 -22.061 1.00 84.38 86 ARG A O 1
ATOM 627 N N . SER A 1 87 ? 24.119 9.359 -21.900 1.00 84.50 87 SER A N 1
ATOM 628 C CA . SER A 1 87 ? 23.950 10.089 -23.148 1.00 84.50 87 SER A CA 1
ATOM 629 C C . SER A 1 87 ? 23.077 11.313 -22.897 1.00 84.50 87 SER A C 1
ATOM 631 O O . SER A 1 87 ? 22.268 11.305 -21.970 1.00 84.50 87 SER A O 1
ATOM 633 N N . ASP A 1 88 ? 23.239 12.337 -23.734 1.00 85.50 88 ASP A N 1
ATOM 634 C CA . ASP A 1 88 ? 22.386 13.533 -23.733 1.00 85.50 88 ASP A CA 1
ATOM 635 C C . ASP A 1 88 ? 20.966 13.211 -24.241 1.00 85.50 88 ASP A C 1
ATOM 637 O O . ASP A 1 88 ? 20.029 13.975 -24.035 1.00 85.50 88 ASP A O 1
ATOM 641 N N . GLU A 1 89 ? 20.797 12.053 -24.880 1.00 87.69 89 GLU A N 1
ATOM 642 C CA . GLU A 1 89 ? 19.524 11.531 -25.363 1.00 87.69 89 GLU A CA 1
ATOM 643 C C . GLU A 1 89 ? 19.372 10.051 -25.000 1.00 87.69 89 GLU A C 1
ATOM 645 O O . GLU A 1 89 ? 20.333 9.278 -25.083 1.00 87.69 89 GLU A O 1
ATOM 650 N N . ILE A 1 90 ? 18.151 9.653 -24.648 1.00 88.38 90 ILE A N 1
ATOM 651 C CA . ILE A 1 90 ? 17.764 8.255 -24.421 1.00 88.38 90 ILE A CA 1
ATOM 652 C C . ILE A 1 90 ? 16.601 7.868 -25.332 1.00 88.38 90 ILE A C 1
ATOM 654 O O . ILE A 1 90 ? 15.730 8.685 -25.631 1.00 88.38 90 ILE A O 1
ATOM 658 N N . SER A 1 91 ? 16.552 6.607 -25.741 1.00 88.00 91 SER A N 1
ATOM 659 C CA . SER A 1 91 ? 15.505 6.057 -26.610 1.00 88.00 91 SER A CA 1
ATOM 660 C C . SER A 1 91 ? 15.055 4.686 -26.122 1.00 88.00 91 SER A C 1
ATOM 662 O O . SER A 1 91 ? 15.767 4.003 -25.389 1.00 88.00 91 SER A O 1
ATOM 664 N N . VAL A 1 92 ? 13.853 4.274 -26.526 1.00 86.62 92 VAL A N 1
ATOM 665 C CA . VAL A 1 92 ? 13.418 2.871 -26.440 1.00 86.62 92 VAL A CA 1
ATOM 666 C C . VAL A 1 92 ? 13.579 2.201 -27.802 1.00 86.62 92 VAL A C 1
ATOM 668 O O . VAL A 1 92 ? 13.214 2.797 -28.817 1.00 86.62 92 VAL A O 1
ATOM 671 N N . ASN A 1 93 ? 14.078 0.960 -27.821 1.00 82.44 93 ASN A N 1
ATOM 672 C CA . ASN A 1 93 ? 14.253 0.175 -29.057 1.00 82.44 93 ASN A CA 1
ATOM 673 C C . ASN A 1 93 ? 12.916 -0.163 -29.739 1.00 82.44 93 ASN A C 1
ATOM 675 O O . ASN A 1 93 ? 12.854 -0.309 -30.958 1.00 82.44 93 ASN A O 1
ATOM 679 N N . GLU A 1 94 ? 11.858 -0.322 -28.940 1.00 77.44 94 GLU A N 1
ATOM 680 C CA . GLU A 1 94 ? 10.499 -0.670 -29.363 1.00 77.44 94 GLU A CA 1
ATOM 681 C C . GLU A 1 94 ? 9.522 0.315 -28.707 1.00 77.44 94 GLU A C 1
ATOM 683 O O . GLU A 1 94 ? 9.554 0.501 -27.487 1.00 77.44 94 GLU A O 1
ATOM 688 N N . GLY A 1 95 ? 8.665 0.952 -29.506 1.00 78.19 95 GLY A N 1
ATOM 689 C CA . GLY A 1 95 ? 7.651 1.890 -29.025 1.00 78.19 95 GLY A CA 1
ATOM 690 C C . GLY A 1 95 ? 8.129 3.331 -28.808 1.00 78.19 95 GLY A C 1
ATOM 691 O O . GLY A 1 95 ? 8.949 3.885 -29.545 1.00 78.19 95 GLY A O 1
ATOM 692 N N . SER A 1 96 ? 7.527 4.003 -27.830 1.00 78.81 96 SER A N 1
ATOM 693 C CA . SER A 1 96 ? 7.802 5.402 -27.482 1.00 78.81 96 SER A CA 1
ATOM 694 C C . SER A 1 96 ? 7.736 5.605 -25.975 1.00 78.81 96 SER A C 1
ATOM 696 O O . SER A 1 96 ? 7.059 4.857 -25.270 1.00 78.81 96 SER A O 1
ATOM 698 N N . PHE A 1 97 ? 8.403 6.648 -25.481 1.00 83.81 97 PHE A N 1
ATOM 699 C CA . PHE A 1 97 ? 8.153 7.116 -24.126 1.00 83.81 97 PHE A CA 1
ATOM 700 C C . PHE A 1 97 ? 6.831 7.877 -24.057 1.00 83.81 97 PHE A C 1
ATOM 702 O O . PHE A 1 97 ? 6.492 8.667 -24.947 1.00 83.81 97 PHE A O 1
ATOM 709 N N . TYR A 1 98 ? 6.133 7.688 -22.942 1.00 84.25 98 TYR A N 1
ATOM 710 C CA . TYR A 1 98 ? 5.070 8.585 -22.510 1.00 84.25 98 TYR A CA 1
ATOM 711 C C . TYR A 1 98 ? 5.602 9.430 -21.363 1.00 84.25 98 TYR A C 1
ATOM 713 O O . TYR A 1 98 ? 6.011 8.901 -20.331 1.00 84.25 98 TYR A O 1
ATOM 721 N N . GLU A 1 99 ? 5.623 10.741 -21.557 1.00 85.31 99 GLU A N 1
ATOM 722 C CA . GLU A 1 99 ? 6.242 11.686 -20.632 1.00 85.31 99 GLU A CA 1
ATOM 723 C C . GLU A 1 99 ? 5.172 12.458 -19.873 1.00 85.31 99 GLU A C 1
ATOM 725 O O . GLU A 1 99 ? 4.307 13.073 -20.494 1.00 85.31 99 GLU A O 1
ATOM 730 N N . GLY A 1 100 ? 5.272 12.486 -18.546 1.00 82.94 100 GLY A N 1
ATOM 731 C CA . GLY A 1 100 ? 4.392 13.284 -17.700 1.00 82.94 100 GLY A CA 1
ATOM 732 C C . GLY A 1 100 ? 5.084 13.761 -16.426 1.00 82.94 100 GLY A C 1
ATOM 733 O O . GLY A 1 100 ? 6.161 13.274 -16.072 1.00 82.94 100 GLY A O 1
ATOM 734 N N . PRO A 1 101 ? 4.491 14.730 -15.715 1.00 83.38 101 PRO A N 1
ATOM 735 C CA . PRO A 1 101 ? 5.064 15.248 -14.485 1.00 83.38 101 PRO A CA 1
ATOM 736 C C . PRO A 1 101 ? 4.963 14.213 -13.359 1.00 83.38 101 PRO A C 1
ATOM 738 O O . PRO A 1 101 ? 3.938 13.544 -13.190 1.00 83.38 101 PRO A O 1
ATOM 741 N N . VAL A 1 102 ? 5.998 14.144 -12.520 1.00 82.44 102 VAL A N 1
ATOM 742 C CA . VAL A 1 102 ? 6.037 13.289 -11.316 1.00 82.44 102 VAL A CA 1
ATOM 743 C C . VAL A 1 102 ? 4.802 13.496 -10.426 1.00 82.44 102 VAL A C 1
ATOM 745 O O . VAL A 1 102 ? 4.265 12.527 -9.884 1.00 82.44 102 VAL A O 1
ATOM 748 N N . SER A 1 103 ? 4.308 14.736 -10.331 1.00 78.00 103 SER A N 1
ATOM 749 C CA . SER A 1 103 ? 3.122 15.113 -9.547 1.00 78.00 103 SER A CA 1
ATOM 750 C C . SER A 1 103 ? 1.822 14.447 -9.983 1.00 78.00 103 SER A C 1
ATOM 752 O O . SER A 1 103 ? 0.901 14.311 -9.182 1.00 78.00 103 SER A O 1
ATOM 754 N N . SER A 1 104 ? 1.745 14.014 -11.241 1.00 79.00 104 SER A N 1
ATOM 755 C CA . SER A 1 104 ? 0.596 13.276 -11.765 1.00 79.00 104 SER A CA 1
ATOM 756 C C . SER A 1 104 ? 0.782 11.762 -11.686 1.00 79.00 104 SER A C 1
ATOM 758 O O . SER A 1 104 ? -0.195 11.027 -11.804 1.00 79.00 104 SER A O 1
ATOM 760 N N . PHE A 1 105 ? 2.014 11.283 -11.485 1.00 83.19 105 PHE A N 1
ATOM 761 C CA . PHE A 1 105 ? 2.330 9.856 -11.459 1.00 83.19 105 PHE A CA 1
ATOM 762 C C . PHE A 1 105 ? 2.164 9.229 -10.070 1.00 83.19 105 PHE A C 1
ATOM 764 O O . PHE A 1 105 ? 1.532 8.177 -9.926 1.00 83.19 105 PHE A O 1
ATOM 771 N N . PHE A 1 106 ? 2.700 9.889 -9.040 1.00 84.69 106 PHE A N 1
ATOM 772 C CA . PHE A 1 106 ? 2.668 9.390 -7.667 1.00 84.69 106 PHE A CA 1
ATOM 773 C C . PHE A 1 106 ? 1.498 9.966 -6.871 1.00 84.69 106 PHE A C 1
ATOM 775 O O . PHE A 1 106 ? 1.195 11.153 -6.990 1.00 84.69 106 PHE A O 1
ATOM 782 N N . PRO A 1 107 ? 0.863 9.164 -6.001 1.00 77.94 107 PRO A N 1
ATOM 783 C CA . PRO A 1 107 ? -0.100 9.693 -5.047 1.00 77.94 107 PRO A CA 1
ATOM 784 C C . PRO A 1 107 ? 0.588 10.629 -4.041 1.00 77.94 107 PRO A C 1
ATOM 786 O O . PRO A 1 107 ? 1.741 10.424 -3.649 1.00 77.94 107 PRO A O 1
ATOM 789 N N . TYR A 1 108 ? -0.150 11.639 -3.582 1.00 69.88 108 TYR A N 1
ATOM 790 C CA . TYR A 1 108 ? 0.294 12.551 -2.528 1.00 69.88 108 TYR A CA 1
ATOM 791 C C . TYR A 1 108 ? 0.480 11.801 -1.196 1.00 69.88 108 TYR A C 1
ATOM 793 O O . TYR A 1 108 ? -0.289 10.888 -0.881 1.00 69.88 108 TYR A O 1
ATOM 801 N N . ARG A 1 109 ? 1.469 12.207 -0.376 1.00 61.53 109 ARG A N 1
ATOM 802 C CA . ARG A 1 109 ? 1.629 11.694 1.002 1.00 61.53 109 ARG A CA 1
ATOM 803 C C . ARG A 1 109 ? 0.419 11.995 1.873 1.00 61.53 109 ARG A C 1
ATOM 805 O O . ARG A 1 109 ? 0.148 11.212 2.777 1.00 61.53 109 ARG A O 1
ATOM 812 N N . THR A 1 110 ? -0.245 13.135 1.680 1.00 53.94 110 THR A N 1
ATOM 813 C CA . THR A 1 110 ? -1.259 13.630 2.612 1.00 53.94 110 THR A CA 1
ATOM 814 C C . THR A 1 110 ? -2.610 12.973 2.362 1.00 53.94 110 THR A C 1
ATOM 816 O O . THR A 1 110 ? -3.194 13.035 1.285 1.00 53.94 110 THR A O 1
ATOM 819 N N . TRP A 1 111 ? -3.133 12.352 3.415 1.00 54.91 111 TRP A N 1
ATOM 820 C CA . TRP A 1 111 ? -4.400 11.627 3.405 1.00 54.91 111 TRP A CA 1
ATOM 821 C C . TRP A 1 111 ? -5.612 12.576 3.409 1.00 54.91 111 TRP A C 1
ATOM 823 O O . TRP A 1 111 ? -6.748 12.120 3.290 1.00 54.91 111 TRP A O 1
ATOM 833 N N . LEU A 1 112 ? -5.393 13.887 3.614 1.00 47.50 112 LEU A N 1
ATOM 834 C CA . LEU A 1 112 ? -6.447 14.824 4.026 1.00 47.50 112 LEU A CA 1
ATOM 835 C C . LEU A 1 112 ? -6.443 16.233 3.419 1.00 47.50 112 LEU A C 1
ATOM 837 O O . LEU A 1 112 ? -7.381 16.958 3.736 1.00 47.50 112 LEU A O 1
ATOM 841 N N . HIS A 1 113 ? -5.510 16.664 2.562 1.00 44.28 113 HIS A N 1
ATOM 842 C CA . HIS A 1 113 ? -5.563 18.055 2.071 1.00 44.28 113 HIS A CA 1
ATOM 843 C C . HIS A 1 113 ? -5.124 18.253 0.620 1.00 44.28 113 HIS A C 1
ATOM 845 O O . HIS A 1 113 ? -4.058 17.808 0.211 1.00 44.28 113 HIS A O 1
ATOM 851 N N . GLN A 1 114 ? -5.942 19.008 -0.122 1.00 48.66 114 GLN A N 1
ATOM 852 C CA . GLN A 1 114 ? -5.650 19.497 -1.476 1.00 48.66 114 GLN A CA 1
ATOM 853 C C . GLN A 1 114 ? -4.688 20.702 -1.478 1.00 48.66 114 GLN A C 1
ATOM 855 O O . GLN A 1 114 ? -4.092 20.990 -2.508 1.00 48.66 114 GLN A O 1
ATOM 860 N N . ASP A 1 115 ? -4.498 21.365 -0.330 1.00 50.53 115 ASP A N 1
ATOM 861 C CA . ASP A 1 115 ? -3.715 22.609 -0.207 1.00 50.53 115 ASP A CA 1
ATOM 862 C C . ASP A 1 115 ? -2.273 22.390 0.287 1.00 50.53 115 ASP A C 1
ATOM 864 O O . ASP A 1 115 ? -1.562 23.348 0.591 1.00 50.53 115 ASP A O 1
ATOM 868 N N . THR A 1 116 ? -1.837 21.132 0.400 1.00 53.78 116 THR A N 1
ATOM 869 C CA . THR A 1 116 ? -0.438 20.817 0.737 1.00 53.78 116 THR A CA 1
ATOM 870 C C . THR A 1 116 ? 0.377 20.673 -0.547 1.00 53.78 116 THR A C 1
ATOM 872 O O . THR A 1 116 ? -0.131 20.082 -1.505 1.00 53.78 116 THR A O 1
ATOM 875 N N . PRO A 1 117 ? 1.618 21.197 -0.598 1.00 56.78 117 PRO A N 1
ATOM 876 C CA . PRO A 1 117 ? 2.520 20.954 -1.717 1.00 56.78 117 PRO A CA 1
ATOM 877 C C . PRO A 1 117 ? 2.626 19.459 -2.034 1.00 56.78 117 PRO A C 1
ATOM 879 O O . PRO A 1 117 ? 2.487 18.607 -1.153 1.00 56.78 117 PRO A O 1
ATOM 882 N N . PHE A 1 118 ? 2.849 19.135 -3.308 1.00 60.84 118 PHE A N 1
ATOM 883 C CA . PHE A 1 118 ? 3.091 17.757 -3.720 1.00 60.84 118 PHE A CA 1
ATOM 884 C C . PHE A 1 118 ? 4.342 17.215 -3.032 1.00 60.84 118 PHE A C 1
ATOM 886 O O . PHE A 1 118 ? 5.455 17.640 -3.320 1.00 60.84 118 PHE A O 1
ATOM 893 N N . GLU A 1 119 ? 4.137 16.250 -2.142 1.00 65.81 119 GLU A N 1
ATOM 894 C CA . GLU A 1 119 ? 5.200 15.548 -1.435 1.00 65.81 119 GLU A CA 1
ATOM 895 C C . GLU A 1 119 ? 4.941 14.041 -1.544 1.00 65.81 119 GLU A C 1
ATOM 897 O O . GLU A 1 119 ? 4.214 13.485 -0.727 1.00 65.81 119 GLU A O 1
ATOM 902 N N . PRO A 1 120 ? 5.449 13.337 -2.565 1.00 64.75 120 PRO A N 1
ATOM 903 C CA . PRO A 1 120 ? 5.441 11.879 -2.647 1.00 64.75 120 PRO A CA 1
ATOM 904 C C . PRO A 1 120 ? 6.360 11.273 -1.594 1.00 64.75 120 PRO A C 1
ATOM 906 O O . PRO A 1 120 ? 7.368 11.857 -1.194 1.00 64.75 120 PRO A O 1
ATOM 909 N N . SER A 1 121 ? 6.000 10.093 -1.093 1.00 72.19 121 SER A N 1
ATOM 910 C CA . SER A 1 121 ? 6.807 9.378 -0.098 1.00 72.19 121 SER A CA 1
ATOM 911 C C . SER A 1 121 ? 8.186 9.043 -0.638 1.00 72.19 121 SER A C 1
ATOM 913 O O . SER A 1 121 ? 8.310 8.625 -1.785 1.00 72.19 121 SER A O 1
ATOM 915 N N 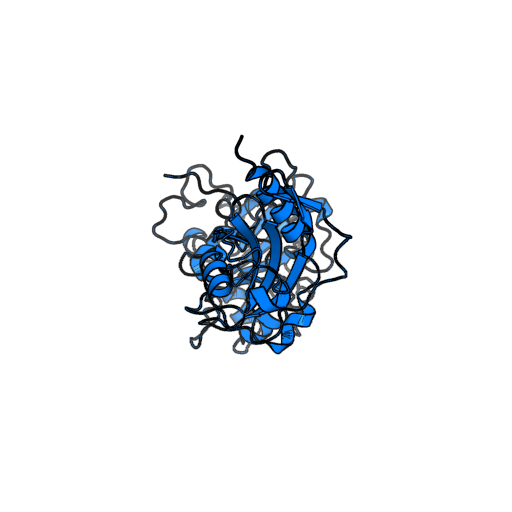. GLU A 1 122 ? 9.199 9.139 0.223 1.00 73.69 122 GLU A N 1
ATOM 916 C CA . GLU A 1 122 ? 10.563 8.788 -0.154 1.00 73.69 122 GLU A CA 1
ATOM 917 C C . GLU A 1 122 ? 10.713 7.332 -0.601 1.00 73.69 122 GLU A C 1
ATOM 919 O O . GLU A 1 122 ? 11.603 7.016 -1.376 1.00 73.69 122 GLU A O 1
ATOM 924 N N . ARG A 1 123 ? 9.792 6.460 -0.174 1.00 77.12 123 ARG A N 1
ATOM 925 C CA . ARG A 1 123 ? 9.795 5.036 -0.531 1.00 77.12 123 ARG A CA 1
ATOM 926 C C . ARG A 1 123 ? 9.448 4.762 -1.988 1.00 77.12 123 ARG A C 1
ATOM 928 O O . ARG A 1 123 ? 9.623 3.641 -2.441 1.00 77.12 123 ARG A O 1
ATOM 935 N N . TRP A 1 124 ? 8.883 5.738 -2.696 1.00 80.44 124 TRP A N 1
ATOM 936 C CA . TRP A 1 124 ? 8.702 5.611 -4.138 1.00 80.44 124 TRP A CA 1
ATOM 937 C C . TRP A 1 124 ? 10.039 5.690 -4.876 1.00 80.44 124 TRP A C 1
ATOM 939 O O . TRP A 1 124 ? 10.175 5.131 -5.963 1.00 80.44 124 TRP A O 1
ATOM 949 N N . TRP A 1 125 ? 11.021 6.375 -4.288 1.00 81.38 125 TRP A N 1
ATOM 950 C CA . TRP A 1 125 ? 12.292 6.649 -4.932 1.00 81.38 125 TRP A CA 1
ATOM 951 C C . TRP A 1 125 ? 13.268 5.500 -4.737 1.00 81.38 125 TRP A C 1
ATOM 953 O O . TRP A 1 125 ? 13.307 4.913 -3.657 1.00 81.38 125 TRP A O 1
ATOM 963 N N . PRO A 1 126 ? 14.100 5.212 -5.742 1.00 79.00 126 PRO A N 1
ATOM 964 C CA . PRO A 1 126 ? 15.223 4.305 -5.573 1.00 79.00 126 PRO A CA 1
ATOM 965 C C . PRO A 1 126 ? 16.166 4.733 -4.440 1.00 79.00 126 PRO A C 1
ATOM 967 O O . PRO A 1 126 ? 16.323 5.933 -4.177 1.00 79.00 126 PRO A O 1
ATOM 970 N N . LYS A 1 127 ? 16.827 3.778 -3.766 1.00 76.31 127 LYS A N 1
ATOM 971 C CA . LYS A 1 127 ? 17.760 4.113 -2.678 1.00 76.31 127 LYS A CA 1
ATOM 972 C C . LYS A 1 127 ? 18.867 5.007 -3.244 1.00 76.31 127 LYS A C 1
ATOM 974 O O . LYS A 1 127 ? 19.436 4.727 -4.295 1.00 76.31 127 LYS A O 1
ATOM 979 N N . ARG A 1 128 ? 19.187 6.084 -2.514 1.00 67.00 128 ARG A N 1
ATOM 980 C CA . ARG A 1 128 ? 20.214 7.093 -2.866 1.00 67.00 128 ARG A CA 1
ATOM 981 C C . ARG A 1 128 ? 19.900 7.962 -4.085 1.00 67.00 128 ARG A C 1
ATOM 983 O O . ARG A 1 128 ? 20.779 8.686 -4.546 1.00 67.00 128 ARG A O 1
ATOM 990 N N . TYR A 1 129 ? 18.664 7.942 -4.569 1.00 71.44 129 TYR A N 1
ATOM 991 C CA . TYR A 1 129 ? 18.206 8.936 -5.524 1.00 71.44 129 TYR A CA 1
ATOM 992 C C . TYR A 1 129 ? 17.905 10.263 -4.810 1.00 71.44 129 TYR A C 1
ATOM 994 O O . TYR A 1 129 ? 17.094 10.303 -3.880 1.00 71.44 129 TYR A O 1
ATOM 1002 N N . ASP A 1 130 ? 18.550 11.353 -5.235 1.00 72.25 130 ASP A N 1
ATOM 1003 C CA . ASP A 1 130 ? 18.243 12.689 -4.720 1.00 72.25 130 ASP A CA 1
ATOM 1004 C C . ASP A 1 130 ? 16.937 13.207 -5.330 1.00 72.25 130 ASP A C 1
ATOM 1006 O O . ASP A 1 130 ? 16.903 13.879 -6.365 1.00 72.25 130 ASP A O 1
ATOM 1010 N N . SER A 1 131 ? 15.841 12.872 -4.654 1.00 71.00 131 SER A N 1
ATOM 1011 C CA . SER A 1 131 ? 14.509 13.296 -5.063 1.00 71.00 131 SER A CA 1
ATOM 1012 C C . SER A 1 131 ? 14.266 14.798 -4.901 1.00 71.00 131 SER A C 1
ATOM 1014 O O . SER A 1 131 ? 13.281 15.265 -5.455 1.00 71.00 131 SER A O 1
ATOM 1016 N N . SER A 1 132 ? 15.121 15.574 -4.213 1.00 71.94 132 SER A N 1
ATOM 1017 C CA . SER A 1 132 ? 14.888 17.015 -3.979 1.00 71.94 132 SER A CA 1
ATOM 1018 C C . SER A 1 132 ? 14.651 17.783 -5.286 1.00 71.94 132 SER A C 1
ATOM 1020 O O . SER A 1 132 ? 13.679 18.527 -5.408 1.00 71.94 132 SER A O 1
ATOM 1022 N N . SER A 1 133 ? 15.453 17.468 -6.303 1.00 67.69 133 SER A N 1
ATOM 1023 C CA . SER A 1 133 ? 15.353 18.005 -7.662 1.00 67.69 133 SER A CA 1
ATOM 1024 C C . SER A 1 133 ? 14.032 17.665 -8.375 1.00 67.69 133 SER A C 1
ATO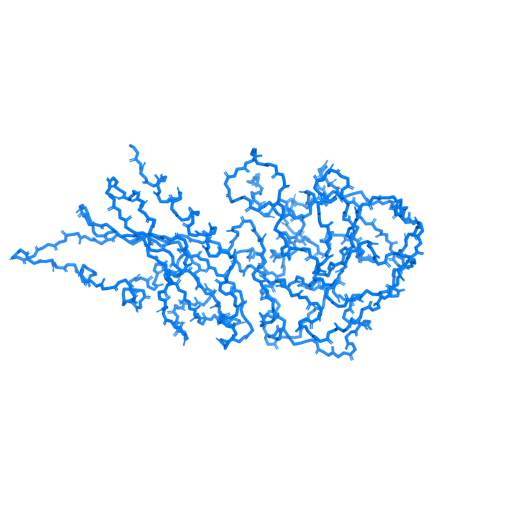M 1026 O O . SER A 1 133 ? 13.565 18.429 -9.216 1.00 67.69 133 SER A O 1
ATOM 1028 N N . MET A 1 134 ? 13.361 16.567 -8.005 1.00 73.19 134 MET A N 1
ATOM 1029 C CA . MET A 1 134 ? 12.063 16.187 -8.578 1.00 73.19 134 MET A CA 1
ATOM 1030 C C . MET A 1 134 ? 10.902 17.058 -8.091 1.00 73.19 134 MET A C 1
ATOM 1032 O O . MET A 1 134 ? 9.893 17.164 -8.791 1.00 73.19 134 MET A O 1
ATOM 1036 N N . TYR A 1 135 ? 11.011 17.665 -6.903 1.00 65.81 135 TYR A N 1
ATOM 1037 C CA . TYR A 1 135 ? 9.930 18.466 -6.312 1.00 65.81 135 TYR A CA 1
ATOM 1038 C C . TYR A 1 135 ? 9.941 19.927 -6.775 1.00 65.81 135 TYR A C 1
ATOM 1040 O O . TYR A 1 135 ? 8.920 20.601 -6.652 1.00 65.81 135 TYR A O 1
ATOM 1048 N N . GLU A 1 136 ? 11.043 20.415 -7.353 1.00 62.44 136 GLU A N 1
ATOM 1049 C CA . GLU A 1 136 ? 11.172 21.801 -7.841 1.00 62.44 136 GLU A CA 1
ATOM 1050 C C . GLU A 1 136 ? 10.358 22.081 -9.126 1.00 62.44 136 GLU A C 1
ATOM 1052 O O . GLU A 1 136 ? 10.434 23.164 -9.698 1.00 62.44 136 GLU A O 1
ATOM 1057 N N . GLY A 1 137 ? 9.504 21.137 -9.545 1.00 57.22 137 GLY A N 1
ATOM 1058 C CA . GLY A 1 137 ? 8.515 21.318 -10.614 1.00 57.22 137 GLY A CA 1
ATOM 1059 C C . GLY A 1 137 ? 8.987 20.907 -12.009 1.00 57.22 137 GLY A C 1
ATOM 1060 O O . GLY A 1 137 ? 8.202 20.978 -12.952 1.00 57.22 137 GLY A O 1
ATOM 1061 N N . GLU A 1 138 ? 10.227 20.434 -12.139 1.00 67.44 138 GLU A N 1
ATOM 1062 C CA . GLU A 1 138 ? 10.832 20.025 -13.419 1.00 67.44 138 GLU A CA 1
ATOM 1063 C C . GLU A 1 138 ? 10.968 18.499 -13.567 1.00 67.44 138 GLU A C 1
ATOM 1065 O O . GLU A 1 138 ? 11.322 18.003 -14.636 1.00 67.44 138 GLU A O 1
ATOM 1070 N N . GLY A 1 139 ? 10.643 17.747 -12.509 1.00 80.12 139 GLY A N 1
ATOM 1071 C CA . GLY A 1 139 ? 10.739 16.293 -12.469 1.00 80.12 139 GLY A CA 1
ATOM 1072 C C . GLY A 1 139 ? 9.775 15.587 -13.421 1.00 80.12 139 GLY A C 1
ATOM 1073 O O . GLY A 1 139 ? 8.552 15.772 -13.346 1.00 80.12 139 GLY A O 1
ATOM 1074 N N . LYS A 1 140 ? 10.315 14.710 -14.271 1.00 86.94 140 LYS A N 1
ATOM 1075 C CA . LYS A 1 140 ? 9.544 13.941 -15.260 1.00 86.94 140 LYS A CA 1
ATOM 1076 C C . LYS A 1 140 ? 9.524 12.447 -14.954 1.00 86.94 140 LYS A C 1
ATOM 1078 O O . LYS A 1 140 ? 10.471 11.890 -14.405 1.00 86.94 140 LYS A O 1
ATOM 1083 N N . VAL A 1 141 ? 8.446 11.784 -15.354 1.00 88.94 141 VAL A N 1
ATOM 1084 C CA . VAL A 1 141 ? 8.371 10.326 -15.452 1.00 88.94 141 VAL A CA 1
ATOM 1085 C C . VAL A 1 141 ? 8.227 9.960 -16.920 1.00 88.94 141 VAL A C 1
ATOM 1087 O O . VAL A 1 141 ? 7.317 10.441 -17.595 1.00 88.94 141 VAL A O 1
ATOM 1090 N N . LEU A 1 142 ? 9.126 9.101 -17.389 1.00 89.50 142 LEU A N 1
ATOM 1091 C CA . LEU A 1 142 ? 9.118 8.514 -18.721 1.00 89.50 142 LEU A CA 1
ATOM 1092 C C . LEU A 1 142 ? 8.620 7.079 -18.610 1.00 89.50 142 LEU A C 1
ATOM 1094 O O . LEU A 1 142 ? 9.271 6.240 -17.995 1.00 89.50 142 LEU A O 1
ATOM 1098 N N . LEU A 1 143 ? 7.462 6.780 -19.183 1.00 88.31 143 LEU A N 1
ATOM 1099 C CA . LEU A 1 143 ? 6.920 5.427 -19.189 1.00 88.31 143 LEU A CA 1
ATOM 1100 C C . LEU A 1 143 ? 7.420 4.694 -20.431 1.00 88.31 143 LEU A C 1
ATOM 1102 O O . LEU A 1 143 ? 7.066 5.050 -21.554 1.00 88.31 143 LEU A O 1
ATOM 1106 N N . ALA A 1 144 ? 8.242 3.675 -20.207 1.00 86.62 144 ALA A N 1
ATOM 1107 C CA . ALA A 1 144 ? 8.767 2.762 -21.208 1.00 86.62 144 ALA A CA 1
ATOM 1108 C C . ALA A 1 144 ? 7.938 1.470 -21.204 1.00 86.62 144 ALA A C 1
ATOM 1110 O O . ALA A 1 144 ? 8.319 0.455 -20.617 1.00 86.62 144 ALA A O 1
ATOM 1111 N N . VAL A 1 145 ? 6.766 1.532 -21.838 1.00 78.44 145 VAL A N 1
ATOM 1112 C CA . VAL A 1 145 ? 5.809 0.411 -21.930 1.00 78.44 145 VAL A CA 1
ATOM 1113 C C . VAL A 1 145 ? 5.923 -0.379 -23.244 1.00 78.44 145 VAL A C 1
ATOM 1115 O O . VAL A 1 145 ? 5.201 -1.347 -23.458 1.00 78.44 145 VAL A O 1
ATOM 1118 N N . GLY A 1 146 ? 6.885 -0.027 -24.105 1.00 76.00 146 GLY A N 1
ATOM 1119 C CA . GLY A 1 146 ? 7.120 -0.702 -25.382 1.00 76.00 146 GLY A CA 1
ATOM 1120 C C . GLY A 1 146 ? 6.009 -0.428 -26.397 1.00 76.00 146 GLY A C 1
ATOM 1121 O O . GLY A 1 146 ? 5.555 0.706 -26.524 1.00 76.00 146 GLY A O 1
ATOM 1122 N N . ASP A 1 147 ? 5.568 -1.480 -27.092 1.00 73.44 147 ASP A N 1
ATOM 1123 C CA . ASP A 1 147 ? 4.462 -1.432 -28.060 1.00 73.44 147 ASP A CA 1
ATOM 1124 C C . ASP A 1 147 ? 3.072 -1.425 -27.395 1.00 73.44 147 ASP A C 1
ATOM 1126 O O . ASP A 1 147 ? 2.062 -1.335 -28.093 1.00 73.44 147 ASP A O 1
ATOM 1130 N N . GLN A 1 148 ? 3.009 -1.545 -26.063 1.00 77.44 148 GLN A N 1
ATOM 1131 C CA . GLN A 1 148 ? 1.754 -1.481 -25.317 1.00 77.44 148 GLN A CA 1
ATOM 1132 C C . GLN A 1 148 ? 1.294 -0.032 -25.183 1.00 77.44 148 GLN A C 1
ATOM 1134 O O . GLN A 1 148 ? 2.097 0.873 -24.942 1.00 77.44 148 GLN A O 1
ATOM 1139 N N . GLU A 1 149 ? -0.014 0.190 -25.243 1.00 77.44 149 GLU A N 1
ATOM 1140 C CA . GLU A 1 149 ? -0.557 1.488 -24.855 1.00 77.44 149 GLU A CA 1
ATOM 1141 C C . GLU A 1 149 ? -0.531 1.622 -23.320 1.00 77.44 149 GLU A C 1
ATOM 1143 O O . GLU A 1 149 ? -0.805 0.652 -22.608 1.00 77.44 149 GLU A O 1
ATOM 1148 N N . PRO A 1 150 ? -0.275 2.815 -22.748 1.00 77.44 150 PRO A N 1
ATOM 1149 C CA . PRO A 1 150 ? -0.335 3.021 -21.301 1.00 77.44 150 PRO A CA 1
ATOM 1150 C C . PRO A 1 150 ? -1.675 2.593 -20.701 1.00 77.44 150 PRO A C 1
ATOM 1152 O O . PRO A 1 150 ? -1.723 2.107 -19.576 1.00 77.44 150 PRO A O 1
ATOM 1155 N N . ALA A 1 151 ? -2.759 2.717 -21.468 1.00 76.94 151 ALA A N 1
ATOM 1156 C CA . ALA A 1 151 ? -4.072 2.211 -21.099 1.00 76.94 151 ALA A CA 1
ATOM 1157 C C . ALA A 1 151 ? -4.051 0.712 -20.745 1.00 76.94 151 ALA A C 1
ATOM 1159 O O . ALA A 1 151 ? -4.675 0.312 -19.767 1.00 76.94 151 ALA A O 1
ATOM 1160 N N . GLU A 1 152 ? -3.306 -0.105 -21.489 1.00 79.06 152 GLU A N 1
ATOM 1161 C CA . GLU A 1 152 ? -3.210 -1.552 -21.272 1.00 79.06 152 GLU A CA 1
ATOM 1162 C C . GLU A 1 152 ? -2.426 -1.889 -19.999 1.00 79.06 152 GLU A C 1
ATOM 1164 O O . GLU A 1 152 ? -2.744 -2.851 -19.303 1.00 79.06 152 GLU A O 1
ATOM 1169 N N . VAL A 1 153 ? -1.416 -1.080 -19.669 1.00 79.19 153 VAL A N 1
ATOM 1170 C CA . VAL A 1 153 ? -0.563 -1.301 -18.494 1.00 79.19 153 VAL A CA 1
ATOM 1171 C C . VAL A 1 153 ? -1.223 -0.773 -17.219 1.00 79.19 153 VAL A C 1
ATOM 1173 O O . VAL A 1 153 ? -1.204 -1.436 -16.181 1.00 79.19 153 VAL A O 1
ATOM 1176 N N . PHE A 1 154 ? -1.819 0.417 -17.278 1.00 78.62 154 PHE A N 1
ATOM 1177 C CA . PHE A 1 154 ? -2.240 1.172 -16.097 1.00 78.62 154 PHE A CA 1
ATOM 1178 C C . PHE A 1 154 ? -3.751 1.170 -15.854 1.00 78.62 154 PHE A C 1
ATOM 1180 O O . PHE A 1 154 ? -4.159 1.431 -14.725 1.00 78.62 154 PHE A O 1
ATOM 1187 N N . SER A 1 155 ? -4.590 0.897 -16.857 1.00 70.00 155 SER A N 1
ATOM 1188 C CA . SER A 1 155 ? -6.040 1.083 -16.735 1.00 70.00 155 SER A CA 1
ATOM 1189 C C . SER A 1 155 ? -6.808 -0.234 -16.761 1.00 70.00 155 SER A C 1
ATOM 1191 O O . SER A 1 155 ? -6.524 -1.149 -17.526 1.00 70.00 155 SER A O 1
ATOM 1193 N N . ALA A 1 156 ? -7.851 -0.319 -15.933 1.00 57.12 156 ALA A N 1
ATOM 1194 C CA . ALA A 1 156 ? -8.896 -1.317 -16.120 1.00 57.12 156 ALA A CA 1
ATOM 1195 C C . ALA A 1 156 ? -9.766 -0.882 -17.311 1.00 57.12 156 ALA A C 1
ATOM 1197 O O . ALA A 1 156 ? -10.299 0.233 -17.305 1.00 57.12 156 ALA A O 1
ATOM 1198 N N . ALA A 1 157 ? -9.906 -1.763 -18.307 1.00 49.44 157 ALA A N 1
ATOM 1199 C CA . ALA A 1 157 ? -10.476 -1.489 -19.632 1.00 49.44 157 ALA A CA 1
ATOM 1200 C C . ALA A 1 157 ? -11.906 -0.899 -19.655 1.00 49.44 157 ALA A C 1
ATOM 1202 O O . ALA A 1 157 ? -12.377 -0.507 -20.717 1.00 49.44 157 ALA A O 1
ATOM 1203 N N . ASP A 1 158 ? -12.600 -0.808 -18.515 1.00 49.19 158 ASP A N 1
ATOM 1204 C CA . ASP A 1 158 ? -14.045 -0.544 -18.461 1.00 49.19 158 ASP A CA 1
ATOM 1205 C C . ASP A 1 158 ? -14.456 0.597 -17.505 1.00 49.19 158 ASP A C 1
ATOM 1207 O O . ASP A 1 158 ? -15.606 0.709 -17.086 1.00 49.19 158 ASP A O 1
ATOM 1211 N N . THR A 1 159 ? -13.521 1.469 -17.108 1.00 50.84 159 THR A N 1
ATOM 1212 C CA . THR A 1 159 ? -13.812 2.500 -16.085 1.00 50.84 159 THR A CA 1
ATOM 1213 C C . THR A 1 159 ? -14.239 3.860 -16.643 1.00 50.84 159 THR A C 1
ATOM 1215 O O . THR A 1 159 ? -14.646 4.727 -15.864 1.00 50.84 159 THR A O 1
ATOM 1218 N N . GLY A 1 160 ? -14.146 4.080 -17.964 1.00 47.06 160 GLY A N 1
ATOM 1219 C CA . GLY A 1 160 ? -14.512 5.342 -18.636 1.00 47.06 160 GLY A CA 1
ATOM 1220 C C . GLY A 1 160 ? -13.731 6.585 -18.179 1.00 47.06 160 GLY A C 1
ATOM 1221 O O . GLY A 1 160 ? -13.997 7.687 -18.648 1.00 47.06 160 GLY A O 1
ATOM 1222 N N . ASN A 1 161 ? -12.774 6.410 -17.270 1.00 52.16 161 ASN A N 1
ATOM 1223 C CA . ASN A 1 161 ? -11.931 7.438 -16.686 1.00 52.16 161 ASN A CA 1
ATOM 1224 C C . ASN A 1 161 ? -10.482 6.967 -16.834 1.00 52.16 161 ASN A C 1
ATOM 1226 O O . ASN A 1 161 ? -9.865 6.713 -15.818 1.00 52.16 161 ASN A O 1
ATOM 1230 N N . ASN A 1 162 ? -9.988 6.757 -18.061 1.00 56.50 162 ASN A N 1
ATOM 1231 C CA . ASN A 1 162 ? -8.585 6.430 -18.380 1.00 56.50 162 ASN A CA 1
ATOM 1232 C C . ASN A 1 162 ? -7.743 7.743 -18.321 1.00 56.50 162 ASN A C 1
ATOM 1234 O O . ASN A 1 162 ? -8.230 8.713 -18.910 1.00 56.50 162 ASN A O 1
ATOM 1238 N N . PRO A 1 163 ? -6.550 7.896 -17.686 1.00 55.56 163 PRO A N 1
ATOM 1239 C CA . PRO A 1 163 ? -5.985 9.213 -17.490 1.00 55.56 163 PRO A CA 1
ATOM 1240 C C . PRO A 1 163 ? -5.460 9.800 -18.803 1.00 55.56 163 PRO A C 1
ATOM 1242 O O . PRO A 1 163 ? -5.827 10.925 -19.078 1.00 55.56 163 PRO A O 1
ATOM 1245 N N . PHE A 1 164 ? -4.661 9.145 -19.652 1.00 60.31 164 PHE A N 1
ATOM 1246 C CA . PHE A 1 164 ? -5.086 8.099 -20.589 1.00 60.31 164 PHE A CA 1
ATOM 1247 C C . PHE A 1 164 ? -5.923 8.683 -21.751 1.00 60.31 164 PHE A C 1
ATOM 1249 O O . PHE A 1 164 ? -5.395 9.343 -22.645 1.00 60.31 164 PHE A O 1
ATOM 1256 N N . ASP A 1 165 ? -7.245 8.478 -21.684 1.00 50.72 165 ASP A N 1
ATOM 1257 C CA . ASP A 1 165 ? -8.225 8.841 -22.729 1.00 50.72 165 ASP A CA 1
ATOM 1258 C C . ASP A 1 165 ? -9.113 10.037 -22.360 1.00 50.72 165 ASP A C 1
ATOM 1260 O O . ASP A 1 165 ? -9.903 10.522 -23.175 1.00 50.72 165 ASP A O 1
ATOM 1264 N N . THR A 1 166 ? -9.043 10.519 -21.119 1.00 46.25 166 THR A N 1
ATOM 1265 C CA . THR A 1 166 ? -9.706 11.772 -20.754 1.00 46.25 166 THR A CA 1
ATOM 1266 C C . THR A 1 166 ? -8.889 12.935 -21.314 1.00 46.25 166 THR A C 1
ATOM 1268 O O . THR A 1 166 ? -7.664 12.893 -21.305 1.00 46.25 166 THR A O 1
ATOM 1271 N N . GLY A 1 167 ? -9.523 14.022 -21.765 1.00 41.94 167 GLY A N 1
ATOM 1272 C CA . GLY A 1 167 ? -8.831 15.247 -22.220 1.00 41.94 167 GLY A CA 1
ATOM 1273 C C . GLY A 1 167 ? -7.960 15.953 -21.156 1.00 41.94 167 GLY A C 1
ATOM 1274 O O . GLY A 1 167 ? -7.587 17.104 -21.350 1.00 41.94 167 GLY A O 1
ATOM 1275 N N . ASN A 1 168 ? -7.671 15.267 -20.044 1.00 50.44 168 ASN A N 1
ATOM 1276 C CA . ASN A 1 168 ? -6.808 15.628 -18.928 1.00 50.44 168 ASN A CA 1
ATOM 1277 C C . ASN A 1 168 ? -5.584 14.690 -18.820 1.00 50.44 168 ASN A C 1
ATOM 1279 O O . ASN A 1 168 ? -5.001 14.606 -17.741 1.00 50.44 168 ASN A O 1
ATOM 1283 N N . ASN A 1 169 ? -5.210 13.972 -19.888 1.00 60.34 169 ASN A N 1
ATOM 1284 C CA . ASN A 1 169 ? -4.021 13.119 -19.905 1.00 60.34 169 ASN A CA 1
ATOM 1285 C C . ASN A 1 169 ? -2.759 13.927 -19.571 1.00 60.34 169 ASN A C 1
ATOM 1287 O O . ASN A 1 169 ? -2.376 14.793 -20.360 1.00 60.34 169 ASN A O 1
ATOM 1291 N N . PRO A 1 170 ? -2.105 13.669 -18.419 1.00 57.16 170 PRO A N 1
ATOM 1292 C CA . PRO A 1 170 ? -0.898 14.391 -18.047 1.00 57.16 170 PRO A CA 1
ATOM 1293 C C . PRO A 1 170 ? 0.337 13.855 -18.779 1.00 57.16 170 PRO A C 1
ATOM 1295 O O . PRO A 1 170 ? 1.410 14.439 -18.641 1.00 57.16 170 PRO A O 1
ATOM 1298 N N . PHE A 1 171 ? 0.196 12.757 -19.533 1.00 68.75 171 PHE A N 1
ATOM 1299 C CA . PHE A 1 171 ? 1.264 12.146 -20.306 1.00 68.75 171 PHE A CA 1
ATOM 1300 C C . PHE A 1 171 ? 1.104 12.428 -21.797 1.00 68.75 171 PHE A C 1
ATOM 1302 O O . PHE A 1 171 ? 0.122 12.021 -22.419 1.00 68.75 171 PHE A O 1
ATOM 1309 N N . ASN A 1 172 ? 2.108 13.065 -22.392 1.00 66.12 172 ASN A N 1
ATOM 1310 C CA . ASN A 1 172 ? 2.177 13.233 -23.837 1.00 66.12 172 ASN A CA 1
ATOM 1311 C C . ASN A 1 172 ? 2.932 12.051 -24.452 1.00 66.12 172 ASN A C 1
ATOM 1313 O O . ASN A 1 172 ? 4.040 11.716 -24.029 1.00 66.12 172 ASN A O 1
ATOM 1317 N N . THR A 1 173 ? 2.348 11.432 -25.477 1.00 65.62 173 THR A N 1
ATOM 1318 C CA . THR A 1 173 ? 3.098 10.586 -26.412 1.00 65.62 173 THR A CA 1
ATOM 1319 C C . THR A 1 173 ? 3.949 11.512 -27.269 1.00 65.62 173 THR A C 1
ATOM 1321 O O . THR A 1 173 ? 3.391 12.444 -27.853 1.00 65.62 173 THR A O 1
ATOM 1324 N N . GLY A 1 174 ? 5.262 11.293 -27.387 1.00 59.12 174 GLY A N 1
ATOM 1325 C CA . GLY A 1 174 ? 5.966 11.990 -28.472 1.00 59.12 174 GLY A CA 1
ATOM 1326 C C . GLY A 1 174 ? 7.459 12.253 -28.396 1.00 59.12 174 GLY A C 1
ATOM 1327 O O . GLY A 1 174 ? 7.966 12.771 -29.384 1.00 59.12 174 GLY A O 1
ATOM 1328 N N . ASN A 1 175 ? 8.181 11.907 -27.331 1.00 64.88 175 ASN A N 1
ATOM 1329 C CA . ASN A 1 175 ? 9.628 12.147 -27.303 1.00 64.88 175 ASN A CA 1
ATOM 1330 C C . ASN A 1 175 ? 10.383 10.816 -27.326 1.00 64.88 175 ASN A C 1
ATOM 1332 O O . ASN A 1 175 ? 10.568 10.174 -26.297 1.00 64.88 175 ASN A O 1
ATOM 1336 N N . ASN A 1 176 ? 10.768 10.382 -28.527 1.00 75.12 176 ASN A N 1
ATOM 1337 C CA . ASN A 1 176 ? 11.758 9.330 -28.743 1.00 75.12 176 ASN A CA 1
ATOM 1338 C C . ASN A 1 176 ? 12.645 9.751 -29.941 1.00 75.12 176 ASN A C 1
ATOM 1340 O O . ASN A 1 176 ? 12.138 9.769 -31.067 1.00 75.12 176 ASN A O 1
ATOM 1344 N N . PRO A 1 177 ? 13.918 10.136 -29.737 1.00 81.06 177 PRO A N 1
ATOM 1345 C CA . PRO A 1 177 ? 14.630 10.164 -28.458 1.00 81.06 177 PRO A CA 1
ATOM 1346 C C . PRO A 1 177 ? 14.107 11.246 -27.494 1.00 81.06 177 PRO A C 1
ATOM 1348 O O . PRO A 1 177 ? 13.498 12.234 -27.905 1.00 81.06 177 PRO A O 1
ATOM 1351 N N . PHE A 1 178 ? 14.329 11.034 -26.198 1.00 84.62 178 PHE A N 1
ATOM 1352 C CA . PHE A 1 178 ? 14.111 12.011 -25.135 1.00 84.62 178 PHE A CA 1
ATOM 1353 C C . PHE A 1 178 ? 15.445 12.668 -24.767 1.00 84.62 178 PHE A C 1
ATOM 1355 O O . PHE A 1 178 ? 16.384 11.976 -24.375 1.00 84.62 178 PHE A O 1
ATOM 1362 N N . ASP A 1 179 ? 15.510 13.996 -24.873 1.00 83.94 179 ASP A N 1
ATOM 1363 C CA . ASP A 1 179 ? 16.648 14.800 -24.417 1.00 83.94 179 ASP A CA 1
ATOM 1364 C C . ASP A 1 179 ? 16.695 14.796 -22.885 1.00 83.94 179 ASP A C 1
ATOM 1366 O O . ASP A 1 179 ? 15.783 15.292 -22.211 1.00 83.94 179 ASP A O 1
ATOM 1370 N N . THR A 1 180 ? 17.758 14.218 -22.329 1.00 81.25 180 THR A N 1
ATOM 1371 C CA . THR A 1 180 ? 17.934 14.117 -20.881 1.00 81.25 180 THR A CA 1
ATOM 1372 C C . THR A 1 180 ? 18.262 15.463 -20.246 1.00 81.25 180 THR A C 1
ATOM 1374 O O . THR A 1 180 ? 17.935 15.676 -19.077 1.00 81.25 180 THR A O 1
ATOM 1377 N N . GLY A 1 181 ? 18.858 16.388 -21.010 1.00 74.69 181 GLY A N 1
ATOM 1378 C CA . GLY A 1 181 ? 19.270 17.711 -20.554 1.00 74.69 181 GLY A CA 1
ATOM 1379 C C . GLY A 1 181 ? 19.904 17.700 -19.158 1.00 74.69 181 GLY A C 1
ATOM 1380 O O . GLY A 1 181 ? 20.640 16.788 -18.792 1.00 74.69 181 GLY A O 1
ATOM 1381 N N . ASN A 1 182 ? 19.573 18.712 -18.350 1.00 69.62 182 ASN A N 1
ATOM 1382 C CA . ASN A 1 182 ? 19.877 18.746 -16.911 1.00 69.62 182 ASN A CA 1
ATOM 1383 C C . ASN A 1 182 ? 18.647 18.418 -16.043 1.00 69.62 182 ASN A C 1
ATOM 1385 O O . ASN A 1 182 ? 18.649 18.702 -14.846 1.00 69.62 182 ASN A O 1
ATOM 1389 N N . ASN A 1 183 ? 17.576 17.885 -16.637 1.00 71.88 183 ASN A N 1
ATOM 1390 C CA . ASN A 1 183 ? 16.308 17.724 -15.935 1.00 71.88 183 ASN A CA 1
ATOM 1391 C C . ASN A 1 183 ? 16.290 16.387 -15.183 1.00 71.88 183 ASN A C 1
ATOM 1393 O O . ASN A 1 183 ? 16.617 15.355 -15.771 1.00 71.88 183 ASN A O 1
ATOM 1397 N N . PRO A 1 184 ? 15.872 16.351 -13.911 1.00 83.44 184 PRO A N 1
ATOM 1398 C CA . PRO A 1 184 ? 15.702 15.094 -13.201 1.00 83.44 184 PRO A CA 1
ATOM 1399 C C . PRO A 1 184 ? 14.515 14.313 -13.785 1.00 83.44 184 PRO A C 1
ATOM 1401 O O . PRO A 1 184 ? 13.425 14.850 -13.990 1.00 83.44 184 PRO A O 1
ATOM 1404 N N . PHE A 1 185 ? 14.713 13.021 -14.049 1.00 88.19 185 PHE A N 1
ATOM 1405 C CA . PHE A 1 185 ? 13.644 12.140 -14.520 1.00 88.19 185 PHE A CA 1
ATOM 1406 C C . PHE A 1 185 ? 13.735 10.729 -13.923 1.00 88.19 185 PHE A C 1
ATOM 1408 O O . PHE A 1 185 ? 14.797 10.290 -13.476 1.00 88.19 185 PHE A O 1
ATOM 1415 N N . LEU A 1 186 ? 12.601 10.030 -13.890 1.00 91.25 186 LEU A N 1
ATOM 1416 C CA . LEU A 1 186 ? 12.499 8.593 -13.636 1.00 91.25 186 LEU A CA 1
ATOM 1417 C C . LEU A 1 186 ? 12.044 7.889 -14.906 1.00 91.25 186 LEU A C 1
ATOM 1419 O O . LEU A 1 186 ? 11.243 8.438 -15.662 1.00 91.25 186 LEU A O 1
ATOM 1423 N N . VAL A 1 187 ? 12.466 6.643 -15.079 1.00 90.88 187 VAL A N 1
ATOM 1424 C CA . VAL A 1 187 ? 11.899 5.750 -16.087 1.00 90.88 187 VAL A CA 1
ATOM 1425 C C . VAL A 1 187 ? 11.036 4.705 -15.384 1.00 90.88 187 VAL A C 1
ATOM 1427 O O . VAL A 1 187 ? 11.519 3.978 -14.516 1.00 90.88 187 VAL A O 1
ATOM 1430 N N . GLY A 1 188 ? 9.752 4.662 -15.736 1.00 91.44 188 GLY A N 1
ATOM 1431 C CA . GLY A 1 188 ? 8.807 3.626 -15.330 1.00 91.44 188 GLY A CA 1
ATOM 1432 C C . GLY A 1 188 ? 8.712 2.543 -16.397 1.00 91.44 188 GLY A C 1
ATOM 1433 O O . GLY A 1 188 ? 8.426 2.836 -17.553 1.00 91.44 188 GLY A O 1
ATOM 1434 N N . ILE A 1 189 ? 8.962 1.298 -16.017 1.00 89.12 189 ILE A N 1
ATOM 1435 C CA . ILE A 1 189 ? 9.149 0.160 -16.917 1.00 89.12 189 ILE A CA 1
ATOM 1436 C C . ILE A 1 189 ? 8.145 -0.926 -16.532 1.00 89.12 189 ILE A C 1
ATOM 1438 O O . ILE A 1 189 ? 8.005 -1.249 -15.350 1.00 89.12 189 ILE A O 1
ATOM 1442 N N . SER A 1 190 ? 7.466 -1.516 -17.519 1.00 86.19 190 SER A N 1
ATOM 1443 C CA . SER A 1 190 ? 6.651 -2.711 -17.267 1.00 86.19 190 SER A CA 1
ATOM 1444 C C . SER A 1 190 ? 7.543 -3.903 -16.909 1.00 86.19 190 SER A C 1
ATOM 1446 O O . SER A 1 190 ? 8.577 -4.142 -17.541 1.00 86.19 190 SER A O 1
ATOM 1448 N N . GLY A 1 191 ? 7.164 -4.667 -15.885 1.00 84.31 191 GLY A N 1
ATOM 1449 C CA . GLY A 1 191 ? 8.003 -5.741 -15.366 1.00 84.31 191 GLY A CA 1
ATOM 1450 C C . GLY A 1 191 ? 8.272 -6.873 -16.362 1.00 84.31 191 GLY A C 1
ATOM 1451 O O . GLY A 1 191 ? 9.292 -7.542 -16.233 1.00 84.31 191 GLY A O 1
ATOM 1452 N N . ASN A 1 192 ? 7.467 -7.046 -17.414 1.00 80.94 192 ASN A N 1
ATOM 1453 C CA . ASN A 1 192 ? 7.756 -7.985 -18.507 1.00 80.94 192 ASN A CA 1
ATOM 1454 C C . ASN A 1 192 ? 9.080 -7.689 -19.227 1.00 80.94 192 ASN A C 1
ATOM 1456 O O . ASN A 1 192 ? 9.813 -8.620 -19.563 1.00 80.94 192 ASN A O 1
ATOM 1460 N N . ARG A 1 193 ? 9.440 -6.413 -19.395 1.00 76.81 193 ARG A N 1
ATOM 1461 C CA . ARG A 1 193 ? 10.724 -5.997 -19.971 1.00 76.81 193 ARG A CA 1
ATOM 1462 C C . ARG A 1 193 ? 11.865 -6.165 -18.975 1.00 76.81 193 ARG A C 1
ATOM 1464 O O . ARG A 1 193 ? 12.974 -6.483 -19.377 1.00 76.81 193 ARG A O 1
ATOM 1471 N N . PHE A 1 194 ? 11.596 -6.000 -17.685 1.00 78.81 194 PHE A N 1
ATOM 1472 C CA . PHE A 1 194 ? 12.596 -6.173 -16.634 1.00 78.81 194 PHE A CA 1
ATOM 1473 C C . PHE A 1 194 ? 12.917 -7.653 -16.363 1.00 78.81 194 PHE A C 1
ATOM 1475 O O . PHE A 1 194 ? 14.063 -8.080 -16.473 1.00 78.81 194 PHE A O 1
ATOM 1482 N N . VAL A 1 195 ? 11.908 -8.471 -16.050 1.00 73.25 195 VAL A N 1
ATOM 1483 C CA . VAL A 1 195 ? 12.077 -9.871 -15.626 1.00 73.25 195 VAL A CA 1
ATOM 1484 C C . VAL A 1 195 ? 12.667 -10.733 -16.743 1.00 73.25 195 VAL A C 1
ATOM 1486 O O . VAL A 1 195 ? 13.575 -11.521 -16.478 1.00 73.25 195 VAL A O 1
ATOM 1489 N N . ALA A 1 196 ? 12.203 -10.559 -17.988 1.00 63.16 196 ALA A N 1
ATOM 1490 C CA . ALA A 1 196 ? 12.681 -11.333 -19.137 1.00 63.16 196 ALA A CA 1
ATOM 1491 C C . ALA A 1 196 ? 14.176 -11.125 -19.431 1.00 63.16 196 ALA A C 1
ATOM 1493 O O . ALA A 1 196 ? 14.813 -11.992 -20.026 1.00 63.16 196 ALA A O 1
ATOM 1494 N N . ILE A 1 197 ? 14.726 -9.981 -19.020 1.00 63.09 197 ILE A N 1
ATOM 1495 C CA . ILE A 1 197 ? 16.085 -9.554 -19.346 1.00 63.09 197 ILE A CA 1
ATOM 1496 C C . ILE A 1 197 ? 17.023 -9.754 -18.156 1.00 63.09 197 ILE A C 1
ATOM 1498 O O . ILE A 1 197 ? 18.112 -10.296 -18.315 1.00 63.09 197 ILE A O 1
ATOM 1502 N N . THR A 1 198 ? 16.616 -9.311 -16.967 1.00 64.62 198 THR A N 1
ATOM 1503 C CA . THR A 1 198 ? 17.523 -9.167 -15.824 1.00 64.62 198 THR A CA 1
ATOM 1504 C C . THR A 1 198 ? 17.550 -10.402 -14.933 1.00 64.62 198 THR A C 1
ATOM 1506 O O . THR A 1 198 ? 18.613 -10.801 -14.467 1.00 64.62 198 THR A O 1
ATOM 1509 N N . LEU A 1 199 ? 16.393 -11.012 -14.663 1.00 63.50 199 LEU A N 1
ATOM 1510 C CA . LEU A 1 199 ? 16.303 -12.033 -13.616 1.00 63.50 199 LEU A CA 1
ATOM 1511 C C . LEU A 1 199 ? 16.632 -13.437 -14.120 1.00 63.50 199 LEU A C 1
ATOM 1513 O O . LEU A 1 199 ? 17.096 -14.263 -13.338 1.00 63.50 199 LEU A O 1
ATOM 1517 N N . GLY A 1 200 ? 16.395 -13.728 -15.406 1.00 57.38 200 GLY A N 1
ATOM 1518 C CA . GLY A 1 200 ? 16.740 -15.007 -16.044 1.00 57.38 200 GLY A CA 1
ATOM 1519 C C . GLY A 1 200 ? 16.166 -16.265 -15.366 1.00 57.38 200 GLY A C 1
ATOM 1520 O O . GLY A 1 200 ? 16.537 -17.377 -15.744 1.00 57.38 200 GLY A O 1
ATOM 1521 N N . GLN A 1 201 ? 15.302 -16.108 -14.360 1.00 56.78 201 GLN A N 1
ATOM 1522 C CA . GLN A 1 201 ? 14.744 -17.125 -13.472 1.00 56.78 201 GLN A CA 1
ATOM 1523 C C . GLN A 1 201 ? 13.319 -16.714 -13.063 1.00 56.78 201 GLN A C 1
ATOM 1525 O O . GLN A 1 201 ? 13.008 -15.518 -13.053 1.00 56.78 201 GLN A O 1
ATOM 1530 N N . PRO A 1 202 ? 12.451 -17.684 -12.718 1.00 59.47 202 PRO A N 1
ATOM 1531 C CA . PRO A 1 202 ? 11.112 -17.391 -12.229 1.00 59.47 202 PRO A CA 1
ATOM 1532 C C . PRO A 1 202 ? 11.175 -16.625 -10.904 1.00 59.47 202 PRO A C 1
ATOM 1534 O O . PRO A 1 202 ? 11.826 -17.040 -9.946 1.00 59.47 202 PRO A O 1
ATOM 1537 N N . PHE A 1 203 ? 10.483 -15.495 -10.877 1.00 70.50 203 PHE A N 1
ATOM 1538 C CA . PHE A 1 203 ? 10.327 -14.626 -9.723 1.00 70.50 203 PHE A CA 1
ATOM 1539 C C . PHE A 1 203 ? 9.392 -15.264 -8.683 1.00 70.50 203 PHE A C 1
ATOM 1541 O O . PHE A 1 203 ? 8.335 -15.783 -9.041 1.00 70.50 203 PHE A O 1
ATOM 1548 N N . VAL A 1 204 ? 9.752 -15.207 -7.395 1.00 79.69 204 VAL A N 1
ATOM 1549 C CA . VAL A 1 204 ? 8.911 -15.709 -6.296 1.00 79.69 204 VAL A CA 1
ATOM 1550 C C . VAL A 1 204 ? 8.264 -14.518 -5.578 1.00 79.69 204 VAL A C 1
ATOM 1552 O O . VAL A 1 204 ? 8.955 -13.819 -4.833 1.00 79.69 204 VAL A O 1
ATOM 1555 N N . PRO A 1 205 ? 6.941 -14.286 -5.717 1.00 84.44 205 PRO A N 1
ATOM 1556 C CA . PRO A 1 205 ? 6.263 -13.148 -5.091 1.00 84.44 205 PRO A CA 1
ATOM 1557 C C . PRO A 1 205 ? 6.536 -13.024 -3.601 1.00 84.44 205 PRO A C 1
ATOM 1559 O O . PRO A 1 205 ? 6.773 -11.926 -3.105 1.00 84.44 205 PRO A O 1
ATOM 1562 N N . ALA A 1 206 ? 6.543 -14.151 -2.886 1.00 86.69 206 ALA A N 1
ATOM 1563 C CA . ALA A 1 206 ? 6.744 -14.159 -1.446 1.00 86.69 206 ALA A CA 1
ATOM 1564 C C . ALA A 1 206 ? 8.067 -13.494 -1.028 1.00 86.69 206 ALA A C 1
ATOM 1566 O O . ALA A 1 206 ? 8.082 -12.763 -0.041 1.00 86.69 206 ALA A O 1
ATOM 1567 N N . GLU A 1 207 ? 9.149 -13.686 -1.787 1.00 86.12 207 GLU A N 1
ATOM 1568 C CA . GLU A 1 207 ? 10.448 -13.065 -1.497 1.00 86.12 207 GLU A CA 1
ATOM 1569 C C . GLU A 1 207 ? 10.382 -11.546 -1.663 1.00 86.12 207 GLU A C 1
ATOM 1571 O O . GLU A 1 207 ? 10.854 -10.803 -0.801 1.00 86.12 207 GLU A O 1
ATOM 1576 N N . LEU A 1 208 ? 9.702 -11.072 -2.709 1.00 87.38 208 LEU A N 1
ATOM 1577 C CA . LEU A 1 208 ? 9.521 -9.645 -2.937 1.00 87.38 208 LEU A CA 1
ATOM 1578 C C . LEU A 1 208 ? 8.603 -8.991 -1.903 1.00 87.38 208 LEU A C 1
ATOM 1580 O O . LEU A 1 208 ? 8.911 -7.905 -1.415 1.00 87.38 208 LEU A O 1
ATOM 1584 N N . PHE A 1 209 ? 7.504 -9.638 -1.513 1.00 90.31 209 PHE A N 1
ATOM 1585 C CA . PHE A 1 209 ? 6.664 -9.114 -0.437 1.00 90.31 209 PHE A CA 1
ATOM 1586 C C . PHE A 1 209 ? 7.376 -9.121 0.910 1.00 90.31 209 PHE A C 1
ATOM 1588 O O . PHE A 1 209 ? 7.081 -8.267 1.743 1.00 90.31 209 PHE A O 1
ATOM 1595 N N . ASP A 1 210 ? 8.305 -10.040 1.138 1.00 87.56 210 ASP A N 1
ATOM 1596 C CA . ASP A 1 210 ? 9.096 -10.077 2.362 1.00 87.56 210 ASP A CA 1
ATOM 1597 C C . ASP A 1 210 ? 10.192 -9.004 2.380 1.00 87.56 210 ASP A C 1
ATOM 1599 O O . ASP A 1 210 ? 10.408 -8.369 3.415 1.00 87.56 210 ASP A O 1
ATOM 1603 N N . ALA A 1 211 ? 10.828 -8.732 1.243 1.00 85.94 211 ALA A N 1
ATOM 1604 C CA . ALA A 1 211 ? 11.782 -7.635 1.093 1.00 85.94 211 ALA A CA 1
ATOM 1605 C C . ALA A 1 211 ? 11.107 -6.248 1.097 1.00 85.94 211 ALA A C 1
ATOM 1607 O O . ALA A 1 211 ? 11.666 -5.274 1.600 1.00 85.94 211 ALA A O 1
ATOM 1608 N N . GLY A 1 212 ? 9.900 -6.154 0.538 1.00 86.94 212 GLY A N 1
ATOM 1609 C CA . GLY A 1 212 ? 9.246 -4.891 0.221 1.00 86.94 212 GLY A CA 1
ATOM 1610 C C . GLY A 1 212 ? 8.596 -4.174 1.404 1.00 86.94 212 GLY A C 1
ATOM 1611 O O . GLY A 1 212 ? 7.992 -4.772 2.298 1.00 86.94 212 GLY A O 1
ATOM 1612 N N . GLN A 1 213 ? 8.633 -2.847 1.366 1.00 86.19 213 GLN A N 1
ATOM 1613 C CA . GLN A 1 213 ? 7.951 -1.967 2.316 1.00 86.19 213 GLN A CA 1
ATOM 1614 C C . GLN A 1 213 ? 6.530 -1.639 1.837 1.00 86.19 213 GLN A C 1
ATOM 1616 O O . GLN A 1 213 ? 6.282 -1.675 0.634 1.00 86.19 213 GLN A O 1
ATOM 1621 N N . PRO A 1 214 ? 5.582 -1.293 2.731 1.00 86.81 214 PRO A N 1
ATOM 1622 C CA . PRO A 1 214 ? 4.242 -0.881 2.315 1.00 86.81 214 PRO A CA 1
ATOM 1623 C C . PRO A 1 214 ? 4.281 0.281 1.313 1.00 86.81 214 PRO A C 1
ATOM 1625 O O . PRO A 1 214 ? 4.887 1.326 1.586 1.00 86.81 214 PRO A O 1
ATOM 1628 N N . ALA A 1 215 ? 3.614 0.107 0.170 1.00 87.19 215 ALA A N 1
ATOM 1629 C CA . ALA A 1 215 ? 3.548 1.135 -0.857 1.00 87.19 215 ALA A CA 1
ATOM 1630 C C . ALA A 1 215 ? 2.771 2.368 -0.341 1.00 87.19 215 ALA A C 1
ATOM 1632 O O . ALA A 1 215 ? 1.687 2.222 0.235 1.00 87.19 215 ALA A O 1
ATOM 1633 N N . PRO A 1 216 ? 3.282 3.595 -0.539 1.00 81.94 216 PRO A N 1
ATOM 1634 C CA . PRO A 1 216 ? 2.649 4.821 -0.053 1.00 81.94 216 PRO A CA 1
ATOM 1635 C C . PRO A 1 216 ? 1.471 5.262 -0.930 1.00 81.94 216 PRO A C 1
ATOM 1637 O O . PRO A 1 216 ? 1.515 6.279 -1.614 1.00 81.94 216 PRO A O 1
ATOM 1640 N N . LEU A 1 217 ? 0.382 4.502 -0.886 1.00 82.44 217 LEU A N 1
ATOM 1641 C CA . LEU A 1 217 ? -0.809 4.689 -1.718 1.00 82.44 217 LEU A CA 1
ATOM 1642 C C . LEU A 1 217 ? -1.807 5.698 -1.125 1.00 82.44 217 LEU A C 1
ATOM 1644 O O . LEU A 1 217 ? -3.008 5.455 -1.138 1.00 82.44 217 LEU A O 1
ATOM 1648 N N . GLY A 1 218 ? -1.327 6.806 -0.551 1.00 75.12 218 GLY A N 1
ATOM 1649 C CA . GLY A 1 218 ? -2.180 7.922 -0.110 1.00 75.12 218 GLY A CA 1
ATOM 1650 C C . GLY A 1 218 ? -3.357 7.539 0.804 1.00 75.12 218 GLY A C 1
ATOM 1651 O O . GLY A 1 218 ? -4.442 8.095 0.662 1.00 75.12 218 GLY A O 1
ATOM 1652 N N . GLY A 1 219 ? -3.177 6.551 1.688 1.00 75.81 219 GLY A N 1
ATOM 1653 C CA . GLY A 1 219 ? -4.216 6.089 2.617 1.00 75.81 219 GLY A CA 1
ATOM 1654 C C . GLY A 1 219 ? -5.182 5.028 2.086 1.00 75.81 219 GLY A C 1
ATOM 1655 O O . GLY A 1 219 ? -6.070 4.622 2.829 1.00 75.81 219 GLY A O 1
ATOM 1656 N N . ALA A 1 220 ? -5.003 4.516 0.860 1.00 81.88 220 ALA A N 1
ATOM 1657 C CA . ALA A 1 220 ? -5.873 3.475 0.288 1.00 81.88 220 ALA A CA 1
ATOM 1658 C C . ALA A 1 220 ? -6.063 2.246 1.191 1.00 81.88 220 ALA A C 1
ATOM 1660 O O . ALA A 1 220 ? -7.134 1.648 1.216 1.00 81.88 220 ALA A O 1
ATOM 1661 N N . THR A 1 221 ? -5.017 1.859 1.921 1.00 86.75 221 THR A N 1
ATOM 1662 C CA . THR A 1 221 ? -4.999 0.667 2.778 1.00 86.75 221 THR A CA 1
ATOM 1663 C C . THR A 1 221 ? -5.534 0.922 4.186 1.00 86.75 221 THR A C 1
ATOM 1665 O O . THR A 1 221 ? -5.347 0.074 5.061 1.00 86.75 221 THR A O 1
ATOM 1668 N N . PHE A 1 222 ? -6.108 2.099 4.448 1.00 87.69 222 PHE A N 1
ATOM 1669 C CA . PHE A 1 222 ? -6.700 2.408 5.740 1.00 87.69 222 PHE A CA 1
ATOM 1670 C C . PHE A 1 222 ? -8.194 2.166 5.751 1.00 87.69 222 PHE A C 1
ATOM 1672 O O . PHE A 1 222 ? -8.919 2.593 4.854 1.00 87.69 222 PHE A O 1
ATOM 1679 N N . GLY A 1 223 ? -8.656 1.547 6.827 1.00 89.81 223 GLY A N 1
ATOM 1680 C CA . GLY A 1 223 ? -10.070 1.427 7.122 1.00 89.81 223 GLY A CA 1
ATOM 1681 C C . GLY A 1 223 ? -10.365 1.788 8.566 1.00 89.81 223 GLY A C 1
ATOM 1682 O O . GLY A 1 223 ? -9.482 1.810 9.421 1.00 89.81 223 GLY A O 1
ATOM 1683 N N . MET A 1 224 ? -11.630 2.082 8.841 1.00 92.12 224 MET A N 1
ATOM 1684 C CA . MET A 1 224 ? -12.095 2.414 10.180 1.00 92.12 224 MET A CA 1
ATOM 1685 C C . MET A 1 224 ? -13.327 1.587 10.520 1.00 92.12 224 MET A C 1
ATOM 1687 O O . MET A 1 224 ? -14.230 1.424 9.700 1.00 92.12 224 MET A O 1
ATOM 1691 N N . GLY A 1 225 ? -13.361 1.070 11.742 1.00 93.75 225 GLY A N 1
ATOM 1692 C CA . GLY A 1 225 ? -14.497 0.355 12.302 1.00 93.75 225 GLY A CA 1
ATOM 1693 C C . GLY A 1 225 ? -14.917 0.972 13.625 1.00 93.75 225 GLY A C 1
ATOM 1694 O O . GLY A 1 225 ? -14.075 1.409 14.408 1.00 93.75 225 GLY A O 1
ATOM 1695 N N . VAL A 1 226 ? -16.223 0.987 13.878 1.00 94.00 226 VAL A N 1
ATOM 1696 C CA . VAL A 1 226 ? -16.789 1.379 15.169 1.00 94.00 226 VAL A CA 1
ATOM 1697 C C . VAL A 1 226 ? -17.703 0.265 15.661 1.00 94.00 226 VAL A C 1
ATOM 1699 O O . VAL A 1 226 ? -18.530 -0.259 14.911 1.00 94.00 226 VAL A O 1
ATOM 1702 N N . LEU A 1 227 ? -17.544 -0.096 16.927 1.00 94.25 227 LEU A N 1
ATOM 1703 C CA . LEU A 1 227 ? -18.395 -1.012 17.666 1.00 94.25 227 LEU A CA 1
ATOM 1704 C C . LEU A 1 227 ? -19.005 -0.234 18.830 1.00 94.25 227 LEU A C 1
ATOM 1706 O O . LEU A 1 227 ? -18.275 0.271 19.677 1.00 94.25 227 LEU A O 1
ATOM 1710 N N . SER A 1 228 ? -20.334 -0.160 18.873 1.00 92.94 228 SER A N 1
ATOM 1711 C CA . SER A 1 228 ? -21.072 0.345 20.032 1.00 92.94 228 SER A CA 1
ATOM 1712 C C . SER A 1 228 ? -21.812 -0.804 20.695 1.00 92.94 228 SER A C 1
ATOM 1714 O O . SER A 1 228 ? -22.419 -1.636 20.014 1.00 92.94 228 SER A O 1
ATOM 1716 N N . THR A 1 229 ? -21.760 -0.858 22.019 1.00 90.19 229 THR A N 1
ATOM 1717 C CA . THR A 1 229 ? -22.480 -1.842 22.825 1.00 90.19 229 THR A CA 1
ATOM 1718 C C . THR A 1 229 ? -23.162 -1.144 23.999 1.00 90.19 229 THR A C 1
ATOM 1720 O O . THR A 1 229 ? -22.526 -0.296 24.624 1.00 90.19 229 THR A O 1
ATOM 1723 N N . PRO A 1 230 ? -24.413 -1.503 24.345 1.00 88.00 230 PRO A N 1
ATOM 1724 C CA . PRO A 1 230 ? -25.137 -0.836 25.421 1.00 88.00 230 PRO A CA 1
ATOM 1725 C C . PRO A 1 230 ? -24.362 -0.808 26.737 1.00 88.00 230 PRO A C 1
ATOM 1727 O O . PRO A 1 230 ? -23.836 -1.840 27.172 1.00 88.00 230 PRO A O 1
ATOM 1730 N N . ASN A 1 231 ? -24.335 0.341 27.410 1.00 83.44 231 ASN A N 1
ATOM 1731 C CA . ASN A 1 231 ? -23.820 0.447 28.775 1.00 83.44 231 ASN A CA 1
ATOM 1732 C C . ASN A 1 231 ? -24.886 -0.031 29.780 1.00 83.44 231 ASN A C 1
ATOM 1734 O O . ASN A 1 231 ? -25.501 0.743 30.512 1.00 83.44 231 ASN A O 1
ATOM 1738 N N . ALA A 1 232 ? -25.182 -1.332 29.760 1.00 82.88 232 ALA A N 1
ATOM 1739 C CA . ALA A 1 232 ? -26.159 -1.938 30.658 1.00 82.88 232 ALA A CA 1
ATOM 1740 C C . ALA A 1 232 ? -25.518 -2.296 32.005 1.00 82.88 232 ALA A C 1
ATOM 1742 O O . ALA A 1 232 ? -24.393 -2.790 32.045 1.00 82.88 232 ALA A O 1
ATOM 1743 N N . SER A 1 233 ? -26.260 -2.131 33.103 1.00 84.81 233 SER A N 1
ATOM 1744 C CA . SER A 1 233 ? -25.838 -2.576 34.434 1.00 84.81 233 SER A CA 1
ATOM 1745 C C . SER A 1 233 ? -26.925 -3.380 35.145 1.00 84.81 233 SER A C 1
ATOM 1747 O O . SER A 1 233 ? -28.121 -3.130 34.982 1.00 84.81 233 SER A O 1
ATOM 1749 N N . VAL A 1 234 ? -26.507 -4.363 35.942 1.00 86.06 234 VAL A N 1
ATOM 1750 C CA . VAL A 1 234 ? -27.371 -5.161 36.818 1.00 86.06 234 VAL A CA 1
ATOM 1751 C C . VAL A 1 234 ? -26.768 -5.118 38.217 1.00 86.06 234 VAL A C 1
ATOM 1753 O O . VAL A 1 234 ? -25.608 -5.458 38.408 1.00 86.06 234 VAL A O 1
ATOM 1756 N N . ALA A 1 235 ? -27.550 -4.665 39.201 1.00 87.75 235 ALA A N 1
ATOM 1757 C CA . ALA A 1 235 ? -27.106 -4.515 40.594 1.00 87.75 235 ALA A CA 1
ATOM 1758 C C . ALA A 1 235 ? -25.834 -3.650 40.787 1.00 87.75 235 ALA A C 1
ATOM 1760 O O . ALA A 1 235 ? -25.101 -3.837 41.752 1.00 87.75 235 ALA A O 1
ATOM 1761 N N . GLY A 1 236 ? -25.595 -2.679 39.897 1.00 82.44 236 GLY A N 1
ATOM 1762 C CA . GLY A 1 236 ? -24.432 -1.783 39.956 1.00 82.44 236 GLY A CA 1
ATOM 1763 C C . GLY A 1 236 ? -23.173 -2.327 39.275 1.00 82.44 236 GLY A C 1
ATOM 1764 O O . GLY A 1 236 ? -22.184 -1.607 39.183 1.00 82.44 236 GLY A O 1
ATOM 1765 N N . GLU A 1 237 ? -23.216 -3.553 38.752 1.00 82.94 237 GLU A N 1
ATOM 1766 C CA . GLU A 1 237 ? -22.150 -4.128 37.933 1.00 82.94 237 GLU A CA 1
ATOM 1767 C C . GLU A 1 237 ? -22.502 -4.008 36.449 1.00 82.94 237 GLU A C 1
ATOM 1769 O O . GLU A 1 237 ? -23.667 -4.138 36.063 1.00 82.94 237 GLU A O 1
ATOM 1774 N N . SER A 1 238 ? -21.500 -3.753 35.605 1.00 84.50 238 SER A N 1
ATOM 1775 C CA . SER A 1 238 ? -21.701 -3.731 34.156 1.00 84.50 238 SER A CA 1
ATOM 1776 C C . SER A 1 238 ? -22.128 -5.116 33.666 1.00 84.50 238 SER A C 1
ATOM 1778 O O . SER A 1 238 ? -21.461 -6.114 33.928 1.00 84.50 238 SER A O 1
ATOM 1780 N N . ALA A 1 239 ? -23.232 -5.169 32.926 1.00 87.31 239 ALA A N 1
ATOM 1781 C CA . ALA A 1 239 ? -23.679 -6.355 32.204 1.00 87.31 239 ALA A CA 1
ATOM 1782 C C . ALA A 1 239 ? -23.055 -6.442 30.798 1.00 87.31 239 ALA A C 1
ATOM 1784 O O . ALA A 1 239 ? -23.292 -7.409 30.072 1.00 87.31 239 ALA A O 1
ATOM 1785 N N . ASN A 1 240 ? -22.276 -5.434 30.395 1.00 87.38 240 ASN A N 1
ATOM 1786 C CA . ASN A 1 240 ? -21.613 -5.406 29.102 1.00 87.38 240 ASN A CA 1
ATOM 1787 C C . ASN A 1 240 ? -20.339 -6.279 29.131 1.00 87.38 240 ASN A C 1
ATOM 1789 O O . ASN A 1 240 ? -19.430 -6.003 29.916 1.00 87.38 240 ASN A O 1
ATOM 1793 N N . PRO A 1 241 ? -20.222 -7.298 28.255 1.00 85.50 241 PRO A N 1
ATOM 1794 C CA . PRO A 1 241 ? -19.123 -8.268 28.290 1.00 85.50 241 PRO A CA 1
ATOM 1795 C C . PRO A 1 241 ? -17.773 -7.716 27.805 1.00 85.50 241 PRO A C 1
ATOM 1797 O O . PRO A 1 241 ? -16.771 -8.435 27.857 1.00 85.50 241 PRO A O 1
ATOM 1800 N N . LEU A 1 242 ? -17.746 -6.487 27.283 1.00 89.06 242 LEU A N 1
ATOM 1801 C CA . LEU A 1 242 ? -16.547 -5.827 26.765 1.00 89.06 242 LEU A CA 1
ATOM 1802 C C . LEU A 1 242 ? -15.975 -4.800 27.750 1.00 89.06 242 LEU A C 1
ATOM 1804 O O . LEU A 1 242 ? -14.784 -4.491 27.689 1.00 89.06 242 LEU A O 1
ATOM 1808 N N . VAL A 1 243 ? -16.794 -4.303 28.682 1.00 87.38 243 VAL A N 1
ATOM 1809 C CA . VAL A 1 243 ? -16.349 -3.359 29.713 1.00 87.38 243 VAL A CA 1
ATOM 1810 C C . VAL A 1 243 ? -15.335 -4.045 30.633 1.00 87.38 243 VAL A C 1
ATOM 1812 O O . VAL A 1 243 ? -15.549 -5.162 31.095 1.00 87.38 243 VAL A O 1
ATOM 1815 N N . GLY A 1 244 ? -14.209 -3.373 30.884 1.00 85.19 244 GLY A N 1
ATOM 1816 C CA . GLY A 1 244 ? -13.118 -3.895 31.718 1.00 85.19 244 GLY A CA 1
ATOM 1817 C C . GLY A 1 244 ? -12.212 -4.923 31.030 1.00 85.19 244 GLY A C 1
ATOM 1818 O O . GLY A 1 244 ? -11.274 -5.412 31.653 1.00 85.19 244 GLY A O 1
ATOM 1819 N N . VAL A 1 245 ? -12.447 -5.247 29.753 1.00 93.06 245 VAL A N 1
ATOM 1820 C CA . VAL A 1 245 ? -11.538 -6.097 28.976 1.00 93.06 245 VAL A CA 1
ATOM 1821 C C . VAL A 1 245 ? -10.343 -5.267 28.496 1.00 93.06 245 VAL A C 1
ATOM 1823 O O . VAL A 1 245 ? -10.498 -4.223 27.856 1.00 93.06 245 VAL A O 1
ATOM 1826 N N . GLU A 1 246 ? -9.134 -5.756 28.774 1.00 93.88 246 GLU A N 1
ATOM 1827 C CA . GLU A 1 246 ? -7.882 -5.198 28.248 1.00 93.88 246 GLU A CA 1
ATOM 1828 C C . GLU A 1 246 ? -7.911 -5.121 26.714 1.00 93.88 246 GLU A C 1
ATOM 1830 O O . GLU A 1 246 ? -8.308 -6.083 26.053 1.00 93.88 246 GLU A O 1
ATOM 1835 N N . THR A 1 247 ? -7.449 -4.019 26.113 1.00 93.44 247 THR A N 1
ATOM 1836 C CA . THR A 1 247 ? -7.568 -3.765 24.658 1.00 93.44 247 THR A CA 1
ATOM 1837 C C . THR A 1 247 ? -6.971 -4.881 23.816 1.00 93.44 247 THR A C 1
ATOM 1839 O O . THR A 1 247 ? -7.560 -5.326 22.832 1.00 93.44 247 THR A O 1
ATOM 1842 N N . LYS A 1 248 ? -5.822 -5.408 24.246 1.00 94.44 248 LYS A N 1
ATOM 1843 C CA . LYS A 1 248 ? -5.171 -6.541 23.586 1.00 94.44 248 LYS A CA 1
ATOM 1844 C C . LYS A 1 248 ? -6.068 -7.783 23.539 1.00 94.44 248 LYS A C 1
ATOM 1846 O O . LYS A 1 248 ? -6.091 -8.480 22.526 1.00 94.44 248 LYS A O 1
ATOM 1851 N N . ALA A 1 249 ? -6.774 -8.075 24.631 1.00 95.56 249 ALA A N 1
ATOM 1852 C CA . ALA A 1 249 ? -7.709 -9.194 24.702 1.00 95.56 249 ALA A CA 1
ATOM 1853 C C . ALA A 1 249 ? -8.994 -8.887 23.919 1.00 95.56 249 ALA A C 1
ATOM 1855 O O . ALA A 1 249 ? -9.525 -9.762 23.237 1.00 95.56 249 ALA A O 1
ATOM 1856 N N . LEU A 1 250 ? -9.452 -7.632 23.947 1.00 95.00 250 LEU A N 1
ATOM 1857 C CA . LEU A 1 250 ? -10.606 -7.153 23.191 1.00 95.00 250 LEU A CA 1
ATOM 1858 C C . LEU A 1 250 ? -10.436 -7.381 21.681 1.00 95.00 250 LEU A C 1
ATOM 1860 O O . LEU A 1 250 ? -11.368 -7.866 21.046 1.00 95.00 250 LEU A O 1
ATOM 1864 N N . LEU A 1 251 ? -9.251 -7.114 21.118 1.00 95.38 251 LEU A N 1
ATOM 1865 C CA . LEU A 1 251 ? -8.917 -7.330 19.696 1.00 95.38 251 LEU A CA 1
ATOM 1866 C C . LEU A 1 251 ? -8.965 -8.801 19.241 1.00 95.38 251 LEU A C 1
ATOM 1868 O O . LEU A 1 251 ? -8.919 -9.084 18.042 1.00 95.38 251 LEU A O 1
ATOM 1872 N N . GLN A 1 252 ? -9.045 -9.742 20.182 1.00 94.62 252 GLN A N 1
ATOM 1873 C CA . GLN A 1 252 ? -9.173 -11.174 19.902 1.00 94.62 252 GLN A CA 1
ATOM 1874 C C . GLN A 1 252 ? -10.606 -11.685 20.079 1.00 94.62 252 GLN A C 1
ATOM 1876 O O . GLN A 1 252 ? -10.888 -12.826 19.720 1.00 94.62 252 GLN A O 1
ATOM 1881 N N . ARG A 1 253 ? -11.518 -10.861 20.611 1.00 95.19 253 A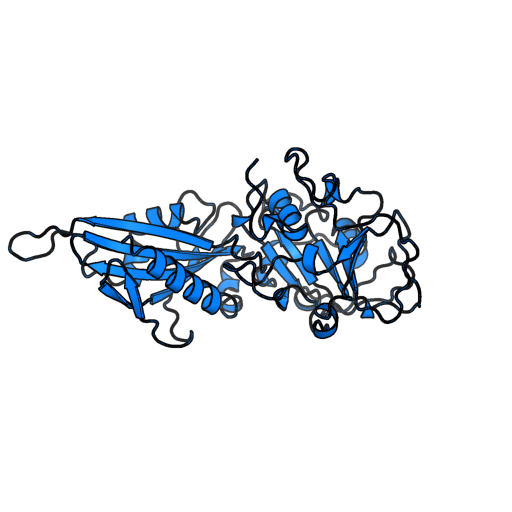RG A N 1
ATOM 1882 C CA . ARG A 1 253 ? -12.928 -11.228 20.755 1.00 95.19 253 ARG A CA 1
ATOM 1883 C C . ARG A 1 253 ? -13.644 -11.198 19.414 1.00 95.19 253 ARG A C 1
ATOM 1885 O O . ARG A 1 253 ? -13.320 -10.396 18.539 1.00 95.19 253 ARG A O 1
ATOM 1892 N N . GLU A 1 254 ? -14.652 -12.049 19.288 1.00 94.81 254 GLU A N 1
ATOM 1893 C CA . GLU A 1 254 ? -15.431 -12.225 18.063 1.00 94.81 254 GLU A CA 1
ATOM 1894 C C . GLU A 1 254 ? -16.100 -10.923 17.599 1.00 94.81 254 GLU A C 1
ATOM 1896 O O . GLU A 1 254 ? -16.077 -10.585 16.416 1.00 94.81 254 GLU A O 1
ATOM 1901 N N . GLU A 1 255 ? -16.646 -10.142 18.532 1.00 94.50 255 GLU A N 1
ATOM 1902 C CA . GLU A 1 255 ? -17.314 -8.872 18.245 1.00 94.50 255 GLU A CA 1
ATOM 1903 C C . GLU A 1 255 ? -16.351 -7.869 17.593 1.00 94.50 255 GLU A C 1
ATOM 1905 O O . GLU A 1 255 ? -16.660 -7.262 16.563 1.00 94.50 255 GLU A O 1
ATOM 1910 N N . THR A 1 256 ? -15.147 -7.751 18.154 1.00 94.50 256 THR A N 1
ATOM 1911 C CA . THR A 1 256 ? -14.096 -6.866 17.647 1.00 94.50 256 THR A CA 1
ATOM 1912 C C . THR A 1 256 ? -13.499 -7.399 16.351 1.00 94.50 256 THR A C 1
ATOM 1914 O O . THR A 1 256 ? -13.276 -6.623 15.428 1.00 94.50 256 THR A O 1
ATOM 1917 N N . ARG A 1 257 ? -13.290 -8.715 16.217 1.00 96.06 257 ARG A N 1
ATOM 1918 C CA . ARG A 1 257 ? -12.813 -9.335 14.970 1.00 96.06 257 ARG A CA 1
ATOM 1919 C C . ARG A 1 257 ? -13.768 -9.070 13.809 1.00 96.06 257 ARG A C 1
ATOM 1921 O O . ARG A 1 257 ? -13.319 -8.685 12.733 1.00 96.06 257 ARG A O 1
ATOM 1928 N N . ARG A 1 258 ? -15.084 -9.154 14.029 1.00 95.88 258 ARG A N 1
ATOM 1929 C CA . ARG A 1 258 ? -16.086 -8.768 13.017 1.00 95.88 258 ARG A CA 1
ATOM 1930 C C . ARG A 1 258 ? -16.017 -7.288 12.655 1.00 95.88 258 ARG A C 1
ATOM 1932 O O . ARG A 1 258 ? -16.148 -6.953 11.478 1.00 95.88 258 ARG A O 1
ATOM 1939 N N . MET A 1 259 ? -15.827 -6.409 13.641 1.00 96.25 259 MET A N 1
ATOM 1940 C CA . MET A 1 259 ? -15.631 -4.977 13.397 1.00 96.25 259 MET A CA 1
ATOM 1941 C C . MET A 1 259 ? -14.371 -4.732 12.551 1.00 96.25 259 MET A C 1
ATOM 1943 O O . MET A 1 259 ? -14.447 -4.035 11.543 1.00 96.25 259 MET A O 1
ATOM 1947 N N . LEU A 1 260 ? -13.240 -5.348 12.905 1.00 96.50 260 LEU A N 1
ATOM 1948 C CA . LEU A 1 260 ? -11.974 -5.217 12.178 1.00 96.50 260 LEU A CA 1
ATOM 1949 C C . LEU A 1 260 ? -12.056 -5.793 10.759 1.00 96.50 260 LEU A C 1
ATOM 1951 O O . LEU A 1 260 ? -11.515 -5.197 9.831 1.00 96.50 260 LEU A O 1
ATOM 1955 N N . ARG A 1 261 ? -12.781 -6.902 10.562 1.00 95.56 261 ARG A N 1
ATOM 1956 C CA . ARG A 1 261 ? -13.057 -7.445 9.225 1.00 95.56 261 ARG A CA 1
ATOM 1957 C C . ARG A 1 261 ? -13.771 -6.423 8.350 1.00 95.56 261 ARG A C 1
ATOM 1959 O O . ARG A 1 261 ? -13.368 -6.191 7.220 1.00 95.56 261 ARG A O 1
ATOM 1966 N N . ARG A 1 262 ? -14.819 -5.780 8.879 1.00 94.00 262 ARG A N 1
ATOM 1967 C CA . ARG A 1 262 ? -15.550 -4.719 8.160 1.00 94.00 262 ARG A CA 1
ATOM 1968 C C . ARG A 1 262 ? -14.679 -3.494 7.891 1.00 94.00 262 ARG A C 1
ATOM 1970 O O . ARG A 1 262 ? -14.885 -2.833 6.883 1.00 94.00 262 ARG A O 1
ATOM 1977 N N . ALA A 1 263 ? -13.713 -3.220 8.765 1.00 93.69 263 ALA A N 1
ATOM 1978 C CA . ALA A 1 263 ? -12.691 -2.200 8.553 1.00 93.69 263 ALA A CA 1
ATOM 1979 C C . ALA A 1 263 ? -11.601 -2.631 7.548 1.00 93.69 263 ALA A C 1
ATOM 1981 O O . ALA A 1 263 ? -10.682 -1.862 7.299 1.00 93.69 263 ALA A O 1
ATOM 1982 N N . GLY A 1 264 ? -11.674 -3.838 6.976 1.00 93.62 264 GLY A N 1
ATOM 1983 C CA . GLY A 1 264 ? -10.749 -4.303 5.945 1.00 93.62 264 GLY A CA 1
ATOM 1984 C C . GLY A 1 264 ? -9.386 -4.747 6.474 1.00 93.62 264 GLY A C 1
ATOM 1985 O O . GLY A 1 264 ? -8.402 -4.628 5.760 1.00 93.62 264 GLY A O 1
ATOM 1986 N N . VAL A 1 265 ? -9.285 -5.260 7.706 1.00 94.00 265 VAL A N 1
ATOM 1987 C CA . VAL A 1 265 ? -7.997 -5.724 8.275 1.00 94.00 265 VAL A CA 1
ATOM 1988 C C . VAL A 1 265 ? -7.358 -6.889 7.507 1.00 94.00 265 VAL A C 1
ATOM 1990 O O . VAL A 1 265 ? -6.148 -7.075 7.569 1.00 94.00 265 VAL A O 1
ATOM 1993 N N . THR A 1 266 ? -8.158 -7.649 6.761 1.00 93.88 266 THR A N 1
ATOM 1994 C CA . THR A 1 266 ? -7.751 -8.783 5.922 1.00 93.88 266 THR A CA 1
ATOM 1995 C C . THR A 1 266 ? -8.705 -8.907 4.728 1.00 93.88 266 THR A C 1
ATOM 1997 O O . THR A 1 266 ? -9.754 -8.259 4.714 1.00 93.88 266 THR A O 1
ATOM 2000 N N . ASP A 1 267 ? -8.304 -9.651 3.705 1.00 92.00 267 ASP A N 1
ATOM 2001 C CA . ASP A 1 267 ? -9.138 -10.104 2.584 1.00 92.00 267 ASP A CA 1
ATOM 2002 C C . ASP A 1 267 ? -9.906 -11.404 2.904 1.00 92.00 267 ASP A C 1
ATOM 2004 O O . ASP A 1 267 ? -10.883 -11.711 2.233 1.00 92.00 267 ASP A O 1
ATOM 2008 N N . ALA A 1 268 ? -9.531 -12.128 3.965 1.00 93.62 268 ALA A N 1
ATOM 2009 C CA . ALA A 1 268 ? -10.204 -13.356 4.383 1.00 93.62 268 ALA A CA 1
ATOM 2010 C C . ALA A 1 268 ? -11.575 -13.131 5.059 1.00 93.62 268 ALA A C 1
ATOM 2012 O O . ALA A 1 268 ? -11.872 -12.079 5.638 1.00 93.62 268 ALA A O 1
ATOM 2013 N N . ASP A 1 269 ? -12.386 -14.194 5.080 1.00 93.12 269 ASP A N 1
ATOM 2014 C CA . ASP A 1 269 ? -13.710 -14.223 5.719 1.00 93.12 269 ASP A CA 1
ATOM 2015 C C . ASP A 1 269 ? -13.675 -14.009 7.241 1.00 93.12 269 ASP A C 1
ATOM 2017 O O . ASP A 1 269 ? -14.661 -13.551 7.837 1.00 93.12 269 ASP A O 1
ATOM 2021 N N . GLU A 1 270 ? -12.548 -14.317 7.881 1.00 94.38 270 GLU A N 1
ATOM 2022 C CA . GLU A 1 270 ? -12.346 -14.202 9.322 1.00 94.38 270 GLU A CA 1
ATOM 2023 C C . GLU A 1 270 ? -10.995 -13.565 9.652 1.00 94.38 270 GLU A C 1
ATOM 2025 O O . GLU A 1 270 ? -10.009 -13.701 8.933 1.00 94.38 270 GLU A O 1
ATOM 2030 N N . VAL A 1 271 ? -10.947 -12.853 10.781 1.00 96.62 271 VAL A N 1
ATOM 2031 C CA . VAL A 1 271 ? -9.712 -12.234 11.274 1.00 96.62 271 VAL A CA 1
ATOM 2032 C C . VAL A 1 271 ? -9.009 -13.218 12.193 1.00 96.62 271 VAL A C 1
ATOM 2034 O O . VAL A 1 271 ? -9.341 -13.296 13.377 1.00 96.62 271 VAL A O 1
ATOM 2037 N N . GLU A 1 272 ? -8.011 -13.935 11.686 1.00 96.12 272 GLU A N 1
ATOM 2038 C CA . GLU A 1 272 ? -7.182 -14.810 12.514 1.00 96.12 272 GLU A CA 1
ATOM 2039 C C . GLU A 1 272 ? -5.787 -14.225 12.703 1.00 96.12 272 GLU A C 1
ATOM 2041 O O . GLU A 1 272 ? -5.021 -14.048 11.760 1.00 96.12 272 GLU A O 1
ATOM 2046 N N . TRP A 1 273 ? -5.436 -13.937 13.953 1.00 95.00 273 TRP A N 1
ATOM 2047 C CA . TRP A 1 273 ? -4.093 -13.496 14.312 1.00 95.00 273 TRP A CA 1
ATOM 2048 C C . TRP A 1 273 ? -3.120 -14.679 14.231 1.00 95.00 273 TRP A C 1
ATOM 2050 O O . TRP A 1 273 ? -3.216 -15.614 15.022 1.00 95.00 273 TRP A O 1
ATOM 2060 N N . ILE A 1 274 ? -2.162 -14.613 13.307 1.00 94.75 274 ILE A N 1
ATOM 2061 C CA . ILE A 1 274 ? -1.027 -15.545 13.219 1.00 94.75 274 ILE A CA 1
ATOM 2062 C C . ILE A 1 274 ? 0.020 -15.182 14.280 1.00 94.75 274 ILE A C 1
ATOM 2064 O O . ILE A 1 274 ? 0.635 -16.051 14.896 1.00 94.75 274 ILE A O 1
ATOM 2068 N N . SER A 1 275 ? 0.230 -13.881 14.492 1.00 92.38 275 SER A N 1
ATOM 2069 C CA . SER A 1 275 ? 1.138 -13.336 15.502 1.00 92.38 275 SER A CA 1
ATOM 2070 C C . SER A 1 275 ? 0.626 -11.985 16.000 1.00 92.38 275 SER A C 1
ATOM 2072 O O . SER A 1 275 ? 0.075 -11.202 15.228 1.00 92.38 275 SER A O 1
ATOM 2074 N N . GLY A 1 276 ? 0.816 -11.686 17.285 1.00 90.81 276 GLY A N 1
ATOM 2075 C CA . GLY A 1 276 ? 0.206 -10.521 17.933 1.00 90.81 276 GLY A CA 1
ATOM 2076 C C . GLY A 1 276 ? -1.263 -10.763 18.327 1.00 90.81 276 GLY A C 1
ATOM 2077 O O . GLY A 1 276 ? -1.684 -11.915 18.429 1.00 90.81 276 GLY A O 1
ATOM 2078 N N . PRO A 1 277 ? -2.045 -9.707 18.615 1.00 93.19 277 PRO A N 1
ATOM 2079 C CA . PRO A 1 277 ? -1.656 -8.298 18.594 1.00 93.19 277 PRO A CA 1
ATOM 2080 C C . PRO A 1 277 ? -0.628 -7.962 19.686 1.00 93.19 277 PRO A C 1
ATOM 2082 O O . PRO A 1 277 ? -0.740 -8.391 20.839 1.00 93.19 277 PRO A O 1
ATOM 2085 N N . THR A 1 278 ? 0.375 -7.169 19.329 1.00 91.62 278 THR A N 1
ATOM 2086 C CA . THR A 1 278 ? 1.432 -6.684 20.225 1.00 91.62 278 THR A CA 1
ATOM 2087 C C . THR A 1 278 ? 1.319 -5.173 20.341 1.00 91.62 278 THR A C 1
ATOM 2089 O O . THR A 1 278 ? 1.254 -4.490 19.322 1.00 91.62 278 THR A O 1
ATOM 2092 N N . ALA A 1 279 ? 1.263 -4.659 21.571 1.00 89.94 279 ALA A N 1
ATOM 2093 C CA . ALA A 1 279 ? 1.235 -3.222 21.819 1.00 89.94 279 ALA A CA 1
ATOM 2094 C C . ALA A 1 279 ? 2.505 -2.571 21.265 1.00 89.94 279 ALA A C 1
ATOM 2096 O O . ALA A 1 279 ? 3.593 -3.139 21.375 1.00 89.94 279 ALA A O 1
ATOM 2097 N N . VAL A 1 280 ? 2.361 -1.389 20.680 1.00 85.56 280 VAL A N 1
ATOM 2098 C CA . VAL A 1 280 ? 3.484 -0.626 20.150 1.00 85.56 280 VAL A CA 1
ATOM 2099 C C . VAL A 1 280 ? 3.731 0.565 21.065 1.00 85.56 280 VAL A C 1
ATOM 2101 O O . VAL A 1 280 ? 2.921 1.485 21.125 1.00 85.56 280 VAL A O 1
ATOM 2104 N N . SER A 1 281 ? 4.829 0.508 21.819 1.00 69.69 281 SER A N 1
ATOM 2105 C CA . SER A 1 281 ? 5.195 1.501 22.838 1.00 69.69 281 SER A CA 1
ATOM 2106 C C . SER A 1 281 ? 6.044 2.655 22.306 1.00 69.69 281 SER A C 1
ATOM 2108 O O . SER A 1 281 ? 6.081 3.714 22.924 1.00 69.69 281 SER A O 1
ATOM 2110 N N . ASP A 1 282 ? 6.713 2.463 21.168 1.00 64.00 282 ASP A N 1
ATOM 2111 C CA . ASP A 1 282 ? 7.833 3.322 20.748 1.00 64.00 282 ASP A CA 1
ATOM 2112 C C . ASP A 1 282 ? 7.423 4.403 19.732 1.00 64.00 282 ASP A C 1
ATOM 2114 O O . ASP A 1 282 ? 8.256 5.130 19.194 1.00 64.00 282 ASP A O 1
ATOM 2118 N N . ILE A 1 283 ? 6.122 4.542 19.474 1.00 63.69 283 ILE A N 1
ATOM 2119 C CA . ILE A 1 283 ? 5.589 5.562 18.571 1.00 63.69 283 ILE A CA 1
ATOM 2120 C C . ILE A 1 283 ? 5.296 6.799 19.413 1.00 63.69 283 ILE A C 1
ATOM 2122 O O . ILE A 1 283 ? 4.409 6.753 20.259 1.00 63.69 283 ILE A O 1
ATOM 2126 N N . GLN A 1 284 ? 6.049 7.875 19.182 1.00 58.09 284 GLN A N 1
ATOM 2127 C CA . GLN A 1 284 ? 5.877 9.235 19.720 1.00 58.09 284 GLN A CA 1
ATOM 2128 C C . GLN A 1 284 ? 4.693 9.429 20.696 1.00 58.09 284 GLN A C 1
ATOM 2130 O O . GLN A 1 284 ? 3.602 9.827 20.297 1.00 58.09 284 GLN A O 1
ATOM 2135 N N . GLY A 1 285 ? 4.931 9.161 21.983 1.00 63.22 285 GLY A N 1
ATOM 2136 C CA . GLY A 1 285 ? 4.082 9.593 23.097 1.00 63.22 285 GLY A CA 1
ATOM 2137 C C . GLY A 1 285 ? 2.663 9.009 23.190 1.00 63.22 285 GLY A C 1
ATOM 2138 O O . GLY A 1 285 ? 2.145 8.309 22.314 1.00 63.22 285 GLY A O 1
ATOM 2139 N N . GLU A 1 286 ? 2.019 9.316 24.313 1.00 71.38 286 GLU A N 1
ATOM 2140 C CA . GLU A 1 286 ? 0.576 9.162 24.495 1.00 71.38 286 GLU A CA 1
ATOM 2141 C C . GLU A 1 286 ? -0.154 10.209 23.640 1.00 71.38 286 GLU A C 1
ATOM 2143 O O . GLU A 1 286 ? 0.186 11.391 23.684 1.00 71.38 286 GLU A O 1
ATOM 2148 N N . ILE A 1 287 ? -1.135 9.772 22.848 1.00 79.06 287 ILE A N 1
ATOM 2149 C CA . ILE A 1 287 ? -2.009 10.664 22.082 1.00 79.06 287 ILE A CA 1
ATOM 2150 C C . ILE A 1 287 ? -3.379 10.596 22.749 1.00 79.06 287 ILE A C 1
ATOM 2152 O O . ILE A 1 287 ? -4.083 9.592 22.625 1.00 79.06 287 ILE A O 1
ATOM 2156 N N . GLU A 1 288 ? -3.731 11.667 23.456 1.00 86.25 288 GLU A N 1
ATOM 2157 C CA . GLU A 1 288 ? -5.086 11.896 23.950 1.00 86.25 288 GLU A CA 1
ATOM 2158 C C . GLU A 1 288 ? -5.936 12.448 22.800 1.00 86.25 288 GLU A C 1
ATOM 2160 O O . GLU A 1 288 ? -5.540 13.407 22.135 1.00 86.25 288 GLU A O 1
ATOM 2165 N N . ILE A 1 289 ? -7.097 11.844 22.565 1.00 88.38 289 ILE A N 1
ATOM 2166 C CA . ILE A 1 289 ? -8.066 12.265 21.546 1.00 88.38 289 ILE A CA 1
ATOM 2167 C C . ILE A 1 289 ? -9.441 12.469 22.178 1.00 88.38 289 ILE A C 1
ATOM 2169 O O . ILE A 1 289 ? -9.685 12.008 23.297 1.00 88.38 289 ILE A O 1
ATOM 2173 N N . THR A 1 290 ? -10.355 13.117 21.455 1.00 89.25 290 THR A N 1
ATOM 2174 C CA . THR A 1 290 ? -11.745 13.273 21.901 1.00 89.25 290 THR A CA 1
ATOM 2175 C C . THR A 1 290 ? -12.663 12.352 21.105 1.00 89.25 290 THR A C 1
ATOM 2177 O O . THR A 1 290 ? -12.830 12.512 19.900 1.00 89.25 290 THR A O 1
ATOM 2180 N N . LEU A 1 291 ? -13.303 11.398 21.780 1.00 87.44 291 LEU A N 1
ATOM 2181 C CA . LEU A 1 291 ? -14.297 10.499 21.195 1.00 87.44 291 LEU A CA 1
ATOM 2182 C C . LEU A 1 291 ? -15.626 10.698 21.923 1.00 87.44 291 LEU A C 1
ATOM 2184 O O . LEU A 1 291 ? -15.719 10.428 23.114 1.00 87.44 291 LEU A O 1
ATOM 2188 N N . LEU A 1 292 ? -16.657 11.144 21.198 1.00 86.94 292 LEU A N 1
ATOM 2189 C CA . LEU A 1 292 ? -17.984 11.438 21.765 1.00 86.94 292 LEU A CA 1
ATOM 2190 C C . LEU A 1 292 ? -17.909 12.389 22.974 1.00 86.94 292 LEU A C 1
ATOM 2192 O O . LEU A 1 292 ? -18.463 12.103 24.027 1.00 86.94 292 LEU A O 1
ATOM 2196 N N . GLU A 1 293 ? -17.182 13.500 22.811 1.00 86.62 293 GLU A N 1
ATOM 2197 C CA . GLU A 1 293 ? -16.943 14.534 23.838 1.00 86.62 293 GLU A CA 1
ATOM 2198 C C . GLU A 1 293 ? -16.105 14.092 25.053 1.00 86.62 293 GLU A C 1
ATOM 2200 O O . GLU A 1 293 ? -15.695 14.937 25.848 1.00 86.62 293 GLU A O 1
ATOM 2205 N N . GLU A 1 294 ? -15.751 12.809 25.152 1.00 89.44 294 GLU A N 1
ATOM 2206 C CA . GLU A 1 294 ? -14.892 12.278 26.206 1.00 89.44 294 GLU A CA 1
ATOM 2207 C C . GLU A 1 294 ? -13.442 12.140 25.745 1.00 89.44 294 GLU A C 1
ATOM 2209 O O . GLU A 1 294 ? -13.139 11.709 24.627 1.00 89.44 294 GLU A O 1
ATOM 2214 N N . LYS A 1 295 ? -12.521 12.481 26.644 1.00 90.81 295 LYS A N 1
ATOM 2215 C CA . LYS A 1 295 ? -11.087 12.304 26.414 1.00 90.81 295 LYS A CA 1
ATOM 2216 C C . LYS A 1 295 ? -10.703 10.844 26.600 1.00 90.81 295 LYS A C 1
ATOM 2218 O O . LYS A 1 295 ? -11.053 10.223 27.602 1.00 90.81 295 LYS A O 1
ATOM 2223 N N . THR A 1 296 ? -9.941 10.303 25.659 1.00 90.94 296 THR A N 1
ATOM 2224 C CA . THR A 1 296 ? -9.439 8.930 25.736 1.00 90.94 296 THR A CA 1
ATOM 2225 C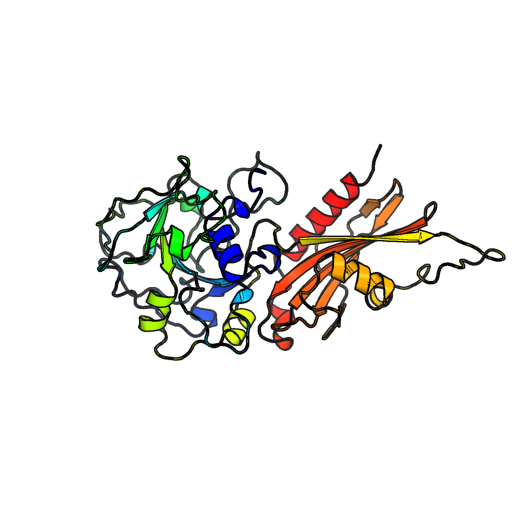 C . THR A 1 296 ? -8.057 8.797 25.116 1.00 90.94 296 THR A C 1
ATOM 2227 O O . THR A 1 296 ? -7.627 9.628 24.319 1.00 90.94 296 THR A O 1
ATOM 2230 N N . GLN A 1 297 ? -7.355 7.737 25.495 1.00 90.31 297 GLN A N 1
ATOM 2231 C CA . GLN A 1 297 ? -6.028 7.420 24.985 1.00 90.31 297 GLN A CA 1
ATOM 2232 C C . GLN A 1 297 ? -6.131 6.583 23.711 1.00 90.31 297 GLN A C 1
ATOM 2234 O O . GLN A 1 297 ? -6.910 5.629 23.639 1.00 90.31 297 GLN A O 1
ATOM 2239 N N . LEU A 1 298 ? -5.309 6.917 22.717 1.00 90.50 298 LEU A N 1
ATOM 2240 C CA . LEU A 1 298 ? -5.172 6.128 21.499 1.00 90.50 298 LEU A CA 1
ATOM 2241 C C . LEU A 1 298 ? -4.087 5.058 21.675 1.00 90.50 298 LEU A C 1
ATOM 2243 O O . LEU A 1 298 ? -2.884 5.338 21.595 1.00 90.50 298 LEU A O 1
ATOM 2247 N N . GLU A 1 299 ? -4.522 3.815 21.861 1.00 92.25 299 GLU A N 1
ATOM 2248 C CA . GLU A 1 299 ? -3.653 2.645 21.995 1.00 92.25 299 GLU A CA 1
ATOM 2249 C C . GLU A 1 299 ? -3.331 2.053 20.615 1.00 92.25 299 GLU A C 1
ATOM 2251 O O . GLU A 1 299 ? -4.208 1.941 19.763 1.00 92.25 299 GLU A O 1
ATOM 2256 N N . SER A 1 300 ? -2.081 1.654 20.364 1.00 91.88 300 SER A N 1
ATOM 2257 C CA . SER A 1 300 ? -1.668 1.091 19.067 1.00 91.88 300 SER A CA 1
ATOM 2258 C C . SER A 1 300 ? -1.142 -0.329 19.208 1.00 91.88 300 SER A C 1
ATOM 2260 O O . SER A 1 300 ? -0.323 -0.622 20.079 1.00 91.88 300 SER A O 1
ATOM 2262 N N . PHE A 1 301 ? -1.590 -1.204 18.316 1.00 92.75 301 PHE A N 1
ATOM 2263 C CA . PHE A 1 301 ? -1.203 -2.606 18.253 1.00 92.75 301 PHE A CA 1
ATOM 2264 C C . PHE A 1 301 ? -0.738 -2.953 16.849 1.00 92.75 301 PHE A C 1
ATOM 2266 O O . PHE A 1 301 ? -1.247 -2.406 15.878 1.00 92.75 301 PHE A O 1
ATOM 2273 N N . GLN A 1 302 ? 0.184 -3.899 16.734 1.00 91.81 302 GLN A N 1
ATOM 2274 C CA . GLN A 1 302 ? 0.562 -4.482 15.453 1.00 91.81 302 GLN A CA 1
ATOM 2275 C C . GLN A 1 302 ? 0.609 -6.004 15.518 1.00 91.81 302 GLN A C 1
ATOM 2277 O O . GLN A 1 302 ? 0.738 -6.595 16.594 1.00 91.81 302 GLN A O 1
ATOM 2282 N N . GLY A 1 303 ? 0.543 -6.646 14.361 1.00 92.25 303 GLY A N 1
ATOM 2283 C CA . GLY A 1 303 ? 0.714 -8.084 14.258 1.00 92.25 303 GLY A CA 1
ATOM 2284 C C . GLY A 1 303 ? 0.559 -8.584 12.835 1.00 92.25 303 GLY A C 1
ATOM 2285 O O . GLY A 1 303 ? 0.680 -7.827 11.872 1.00 92.25 303 GLY A O 1
ATOM 2286 N N . VAL A 1 304 ? 0.306 -9.882 12.730 1.00 94.19 304 VAL A N 1
ATOM 2287 C CA . VAL A 1 304 ? 0.077 -10.576 11.470 1.00 94.19 304 VAL A CA 1
ATOM 2288 C C . VAL A 1 304 ? -1.261 -11.270 11.535 1.00 94.19 304 VAL A C 1
ATOM 2290 O O . VAL A 1 304 ? -1.508 -12.024 12.480 1.00 94.19 304 VAL A O 1
ATOM 2293 N N . VAL A 1 305 ? -2.086 -11.054 10.519 1.00 95.44 305 VAL A N 1
ATOM 2294 C CA . VAL A 1 305 ? -3.331 -11.798 10.325 1.00 95.44 305 VAL A CA 1
ATOM 2295 C C . VAL A 1 305 ? -3.244 -12.676 9.083 1.00 95.44 305 VAL A C 1
ATOM 2297 O O . VAL A 1 305 ? -2.469 -12.389 8.165 1.00 95.44 305 VAL A O 1
ATOM 2300 N N . SER A 1 306 ? -3.997 -13.772 9.075 1.00 94.81 306 SER A N 1
ATOM 2301 C CA . SER A 1 306 ? -4.194 -14.582 7.875 1.00 94.81 306 SER A CA 1
ATOM 2302 C C . SER A 1 306 ? -4.976 -13.800 6.820 1.00 94.81 306 SER A C 1
ATOM 2304 O O . SER A 1 306 ? -5.685 -12.840 7.134 1.00 94.81 306 SER A O 1
ATOM 2306 N N . GLY A 1 307 ? -4.799 -14.196 5.567 1.00 94.12 307 GLY A N 1
ATOM 2307 C CA . GLY A 1 307 ? -5.499 -13.676 4.400 1.00 94.12 307 GLY A CA 1
ATOM 2308 C C . GLY A 1 307 ? -5.715 -14.795 3.391 1.00 94.12 307 GLY A C 1
ATOM 2309 O O . GLY A 1 307 ? -5.105 -15.860 3.525 1.00 94.12 307 GLY A O 1
ATOM 2310 N N . GLU A 1 308 ? -6.576 -14.559 2.407 1.00 92.50 308 GLU A N 1
ATOM 2311 C CA . GLU A 1 308 ? -6.914 -15.545 1.373 1.00 92.50 308 GLU A CA 1
ATOM 2312 C C . GLU A 1 308 ? -5.680 -15.893 0.534 1.00 92.50 308 GLU A C 1
ATOM 2314 O O . GLU A 1 308 ? -5.307 -17.058 0.419 1.00 92.50 308 GLU A O 1
ATOM 2319 N N . ASN A 1 309 ? -4.976 -14.864 0.055 1.00 90.06 309 ASN A N 1
ATOM 2320 C CA . ASN A 1 309 ? -3.799 -14.999 -0.806 1.00 90.06 309 ASN A CA 1
ATOM 2321 C C . ASN A 1 309 ? -2.476 -14.785 -0.051 1.00 90.06 309 ASN A C 1
ATOM 2323 O O . ASN A 1 309 ? -1.462 -14.374 -0.615 1.00 90.06 309 ASN A O 1
ATOM 2327 N N . GLY A 1 310 ? -2.482 -15.033 1.259 1.00 91.44 310 GLY A N 1
ATOM 2328 C CA . GLY A 1 310 ? -1.305 -14.928 2.117 1.00 91.44 310 GLY A CA 1
ATOM 2329 C C . GLY A 1 310 ? -1.457 -13.935 3.271 1.00 91.44 310 GLY A C 1
ATOM 2330 O O . GLY A 1 310 ? -2.469 -13.249 3.404 1.00 91.44 310 GLY A O 1
ATOM 2331 N N . PRO A 1 311 ? -0.453 -13.865 4.160 1.00 93.75 311 PRO A N 1
ATOM 2332 C CA . PRO A 1 311 ? -0.560 -13.104 5.395 1.00 93.75 311 PRO A CA 1
ATOM 2333 C C . PRO A 1 311 ? -0.535 -11.589 5.166 1.00 93.75 311 PRO A C 1
ATOM 2335 O O . PRO A 1 311 ? -0.028 -11.078 4.164 1.00 93.75 311 PRO A O 1
ATOM 2338 N N . TRP A 1 312 ? -1.027 -10.861 6.162 1.00 93.56 312 TRP A N 1
ATOM 2339 C CA . TRP A 1 312 ? -1.041 -9.404 6.191 1.00 93.56 312 TRP A CA 1
ATOM 2340 C C . TRP A 1 312 ? -0.352 -8.902 7.449 1.00 93.56 312 TRP A C 1
ATOM 2342 O O . TRP A 1 312 ? -0.668 -9.349 8.552 1.00 93.56 312 TRP A O 1
ATOM 2352 N N . TRP A 1 313 ? 0.559 -7.941 7.303 1.00 92.88 313 TRP A N 1
ATOM 2353 C CA . TRP A 1 313 ? 0.963 -7.114 8.434 1.00 92.88 313 TRP A CA 1
ATOM 2354 C C . TRP A 1 313 ? -0.146 -6.105 8.682 1.00 92.88 313 TRP A C 1
ATOM 2356 O O . TRP A 1 313 ? -0.655 -5.507 7.730 1.00 92.88 313 TRP A O 1
ATOM 2366 N N . VAL A 1 314 ? -0.507 -5.911 9.946 1.00 92.44 314 VAL A N 1
ATOM 2367 C CA . VAL A 1 314 ? -1.558 -4.974 10.333 1.00 92.44 314 VAL A CA 1
ATOM 2368 C C . VAL A 1 314 ? -1.127 -4.133 11.520 1.00 92.44 314 VAL A C 1
ATOM 2370 O O . VAL A 1 314 ? -0.500 -4.636 12.455 1.00 92.44 314 VAL A O 1
ATOM 2373 N N . ALA A 1 315 ? -1.520 -2.865 11.494 1.00 91.38 315 ALA A N 1
ATOM 2374 C CA . ALA A 1 315 ? -1.515 -1.965 12.633 1.00 91.38 315 ALA A CA 1
ATOM 2375 C C . ALA A 1 315 ? -2.957 -1.549 12.944 1.00 91.38 315 ALA A C 1
ATOM 2377 O O . ALA A 1 315 ? -3.737 -1.245 12.043 1.00 91.38 315 ALA A O 1
ATOM 2378 N N . VAL A 1 316 ? -3.316 -1.563 14.224 1.00 94.25 316 VAL A N 1
ATOM 2379 C CA . VAL A 1 316 ? -4.650 -1.227 14.720 1.00 94.25 316 VAL A CA 1
ATOM 2380 C C . VAL A 1 316 ? -4.513 -0.169 15.807 1.00 94.25 316 VAL A C 1
ATOM 2382 O O . VAL A 1 316 ? -3.848 -0.394 16.819 1.00 94.25 316 VAL A O 1
ATOM 2385 N N . HIS A 1 317 ? -5.156 0.974 15.603 1.00 93.62 317 HIS A N 1
ATOM 2386 C CA . HIS A 1 317 ? -5.174 2.114 16.516 1.00 93.62 317 HIS A CA 1
ATOM 2387 C C . HIS A 1 317 ? -6.558 2.208 17.149 1.00 93.62 317 HIS A C 1
ATOM 2389 O O . HIS A 1 317 ? -7.541 2.405 16.438 1.00 93.62 317 HIS A O 1
ATOM 2395 N N . VAL A 1 318 ? -6.646 2.025 18.462 1.00 94.56 318 VAL A N 1
ATOM 2396 C CA . VAL A 1 318 ? -7.900 1.819 19.187 1.00 94.56 318 VAL A CA 1
ATOM 2397 C C . VAL A 1 318 ? -8.138 2.960 20.165 1.00 94.56 318 VAL A C 1
ATOM 2399 O O . VAL A 1 318 ? -7.287 3.252 21.002 1.00 94.56 318 VAL A O 1
ATOM 2402 N N . ALA A 1 319 ? -9.323 3.553 20.085 1.00 93.62 319 ALA A N 1
ATOM 2403 C CA . ALA A 1 319 ? -9.847 4.509 21.049 1.00 93.62 319 ALA A CA 1
ATOM 2404 C C . ALA A 1 319 ? -11.148 3.972 21.647 1.00 93.62 319 ALA A C 1
ATOM 2406 O O . ALA A 1 319 ? -11.952 3.349 20.946 1.00 93.62 319 ALA A O 1
ATOM 2407 N N . ARG A 1 320 ? -11.347 4.172 22.953 1.00 92.69 320 ARG A N 1
ATOM 2408 C CA . ARG A 1 320 ? -12.478 3.584 23.687 1.00 92.69 320 ARG A CA 1
ATOM 2409 C C . ARG A 1 320 ? -13.057 4.576 24.679 1.00 92.69 320 ARG A C 1
ATOM 2411 O O . ARG A 1 320 ? -12.297 5.208 25.406 1.00 92.69 320 ARG A O 1
ATOM 2418 N N . VAL A 1 321 ? -14.379 4.669 24.752 1.00 91.88 321 VAL A N 1
ATOM 2419 C CA . VAL A 1 321 ? -15.083 5.503 25.740 1.00 91.88 321 VAL A CA 1
ATOM 2420 C C . VAL A 1 321 ? -16.298 4.771 26.289 1.00 91.88 321 VAL A C 1
ATOM 2422 O O . VAL A 1 321 ? -16.864 3.894 25.638 1.00 91.88 321 VAL A O 1
ATOM 2425 N N . THR A 1 322 ? -16.678 5.117 27.516 1.00 87.88 322 THR A N 1
ATOM 2426 C CA . THR A 1 322 ? -17.931 4.674 28.134 1.00 87.88 322 THR A CA 1
ATOM 2427 C C . THR A 1 322 ? -18.729 5.918 28.493 1.00 87.88 322 THR A C 1
ATOM 2429 O O . THR A 1 322 ? -18.429 6.567 29.490 1.00 87.88 322 THR A O 1
ATOM 2432 N N . VAL A 1 323 ? -19.704 6.248 27.652 1.00 82.56 323 VAL A N 1
ATOM 2433 C CA . VAL A 1 323 ? -20.673 7.331 27.871 1.00 82.56 323 VAL A CA 1
ATOM 2434 C C . VAL A 1 323 ? -22.035 6.679 28.132 1.00 82.56 323 VAL A C 1
ATOM 2436 O O . VAL A 1 323 ? -22.162 5.874 29.062 1.00 82.56 323 VAL A O 1
ATOM 2439 N N . ASP A 1 324 ? -23.022 6.928 27.275 1.00 84.06 324 ASP A N 1
ATOM 2440 C CA . ASP A 1 324 ? -24.289 6.191 27.242 1.00 84.06 324 ASP A CA 1
ATOM 2441 C C . ASP A 1 324 ? -24.113 4.740 26.769 1.00 84.06 324 ASP A C 1
ATOM 2443 O O . ASP A 1 324 ? -24.790 3.838 27.255 1.00 84.06 324 ASP A O 1
ATOM 2447 N N . ASP A 1 325 ? -23.161 4.512 25.864 1.00 87.88 325 ASP A N 1
ATOM 2448 C CA . ASP A 1 325 ? -22.745 3.200 25.371 1.00 87.88 325 ASP A CA 1
ATOM 2449 C C . ASP A 1 325 ? -21.248 2.982 25.639 1.00 87.88 325 ASP A C 1
ATOM 2451 O O . ASP A 1 325 ? -20.472 3.927 25.820 1.00 87.88 325 ASP A O 1
ATOM 2455 N N . TYR A 1 326 ? -20.825 1.717 25.624 1.00 90.25 326 TYR A N 1
ATOM 2456 C CA . TYR A 1 326 ? -19.420 1.352 25.486 1.00 90.25 326 TYR A CA 1
ATOM 2457 C C . TYR A 1 326 ? -19.049 1.336 24.002 1.00 90.25 326 TYR A C 1
ATOM 2459 O O . TYR A 1 326 ? -19.513 0.471 23.247 1.00 90.25 326 TYR A O 1
ATOM 2467 N N . VAL A 1 327 ? -18.210 2.291 23.598 1.00 92.38 327 VAL A N 1
ATOM 2468 C CA . VAL A 1 327 ? -17.827 2.528 22.203 1.00 92.38 327 VAL A CA 1
ATOM 2469 C C . VAL A 1 327 ? -16.349 2.234 22.001 1.00 92.38 327 VAL A C 1
ATOM 2471 O O . VAL A 1 327 ? -15.495 2.696 22.756 1.00 92.38 327 VAL A O 1
ATOM 2474 N N . VAL A 1 328 ? -16.053 1.484 20.943 1.00 94.19 328 VAL A N 1
ATOM 2475 C CA . VAL A 1 328 ? -14.707 1.151 20.479 1.00 94.19 328 VAL A CA 1
ATOM 2476 C C . VAL A 1 328 ? -14.584 1.626 19.038 1.00 94.19 328 VAL A C 1
ATOM 2478 O O . VAL A 1 328 ? -15.308 1.147 18.168 1.00 94.19 328 VAL A O 1
ATOM 2481 N N . ALA A 1 329 ? -13.663 2.546 18.780 1.00 94.69 329 ALA A N 1
ATOM 2482 C CA . ALA A 1 329 ? -13.284 2.966 17.438 1.00 94.69 329 ALA A CA 1
ATOM 2483 C C . ALA A 1 329 ? -11.890 2.418 17.118 1.00 94.69 329 ALA A C 1
ATOM 2485 O O . ALA A 1 329 ? -10.972 2.542 17.931 1.00 94.69 329 ALA A O 1
ATOM 2486 N N . ALA A 1 330 ? -11.726 1.808 15.946 1.00 95.25 330 ALA A N 1
ATOM 2487 C CA . ALA A 1 330 ? -10.456 1.256 15.498 1.00 95.25 330 ALA A CA 1
ATOM 2488 C C . ALA A 1 330 ? -10.123 1.707 14.075 1.00 95.25 330 ALA A C 1
ATOM 2490 O O . ALA A 1 330 ? -10.876 1.427 13.141 1.00 95.25 330 ALA A O 1
ATOM 2491 N N . GLY A 1 331 ? -8.977 2.364 13.923 1.00 93.38 331 GLY A N 1
ATOM 2492 C CA . GLY A 1 331 ? -8.333 2.619 12.640 1.00 93.38 331 GLY A CA 1
ATOM 2493 C C . GLY A 1 331 ? -7.381 1.478 12.321 1.00 93.38 331 GLY A C 1
ATOM 2494 O O . GLY A 1 331 ? -6.617 1.051 13.186 1.00 93.38 331 GLY A O 1
ATOM 2495 N N . VAL A 1 332 ? -7.435 0.967 11.100 1.00 92.25 332 VAL A N 1
ATOM 2496 C CA . VAL A 1 332 ? -6.649 -0.177 10.651 1.00 92.25 332 VAL A CA 1
ATOM 2497 C C . VAL A 1 332 ? -5.794 0.248 9.479 1.00 92.25 332 VAL A C 1
ATOM 2499 O O . VAL A 1 332 ? -6.305 0.792 8.508 1.00 92.25 332 VAL A O 1
ATOM 2502 N N . GLN A 1 333 ? -4.506 -0.057 9.550 1.00 89.19 333 GLN A N 1
ATOM 2503 C CA . GLN A 1 333 ? -3.612 -0.063 8.406 1.00 89.19 333 GLN A CA 1
ATOM 2504 C C . GLN A 1 333 ? -3.173 -1.503 8.136 1.00 89.19 333 GLN A C 1
ATOM 2506 O O . GLN A 1 333 ? -2.852 -2.234 9.072 1.00 89.19 333 GLN A O 1
ATOM 2511 N N . ARG A 1 334 ? -3.094 -1.894 6.863 1.00 90.19 334 ARG A N 1
ATOM 2512 C CA . ARG A 1 334 ? -2.534 -3.188 6.456 1.00 90.19 334 ARG A CA 1
ATOM 2513 C C . ARG A 1 334 ? -1.506 -3.074 5.336 1.00 90.19 334 ARG A C 1
ATOM 2515 O O . ARG A 1 334 ? -1.495 -2.091 4.598 1.00 90.19 334 ARG A O 1
ATOM 2522 N N . ALA A 1 335 ? -0.670 -4.098 5.199 1.00 90.44 335 ALA A N 1
ATOM 2523 C CA . ALA A 1 335 ? 0.217 -4.284 4.057 1.00 90.44 335 ALA A CA 1
ATOM 2524 C C . ALA A 1 335 ? 0.394 -5.777 3.734 1.00 90.44 335 ALA A C 1
ATOM 2526 O O . ALA A 1 335 ? 0.513 -6.583 4.668 1.00 9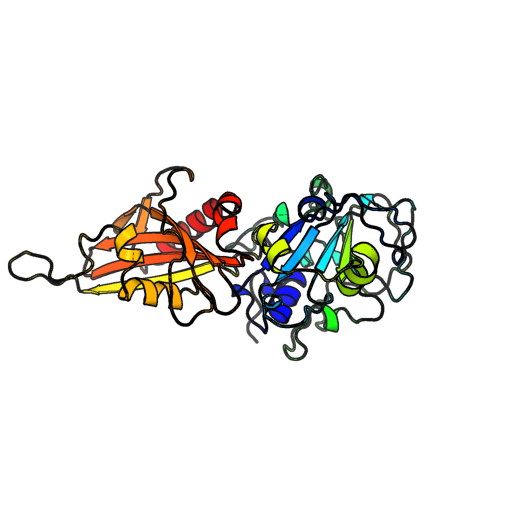0.44 335 ALA A O 1
ATOM 2527 N N . PRO A 1 336 ? 0.447 -6.157 2.445 1.00 92.62 336 PRO A N 1
ATOM 2528 C CA . PRO A 1 336 ? 0.623 -7.549 2.061 1.00 92.62 336 PRO A CA 1
ATOM 2529 C C . PRO A 1 336 ? 2.013 -8.064 2.474 1.00 92.62 336 PRO A C 1
ATOM 2531 O O . PRO A 1 336 ? 3.019 -7.343 2.410 1.00 92.62 336 PRO A O 1
ATOM 2534 N N . LEU A 1 337 ? 2.065 -9.315 2.930 1.00 91.12 337 LEU A N 1
ATOM 2535 C CA . LEU A 1 337 ? 3.290 -10.052 3.249 1.00 91.12 337 LEU A CA 1
ATOM 2536 C C . LEU A 1 337 ? 3.430 -11.268 2.335 1.00 91.12 337 LEU A C 1
ATOM 2538 O O . LEU A 1 337 ? 2.428 -11.803 1.854 1.00 91.12 337 LEU A O 1
ATOM 2542 N N . GLY A 1 338 ? 4.671 -11.717 2.146 1.00 89.50 338 GLY A N 1
ATOM 2543 C CA . GLY A 1 338 ? 4.959 -13.000 1.518 1.00 89.50 338 GLY A CA 1
ATOM 2544 C C . GLY A 1 338 ? 4.863 -14.117 2.546 1.00 89.50 338 GLY A C 1
ATOM 2545 O O . GLY A 1 338 ? 4.185 -15.118 2.338 1.00 89.50 338 GLY A O 1
ATOM 2546 N N . THR A 1 339 ? 5.476 -13.910 3.712 1.00 87.19 339 THR A N 1
ATOM 2547 C CA . THR A 1 339 ? 5.433 -14.836 4.838 1.00 87.19 339 THR A CA 1
ATOM 2548 C C . THR A 1 339 ? 5.165 -14.126 6.163 1.00 87.19 339 THR A C 1
ATOM 2550 O O . THR A 1 339 ? 5.512 -12.966 6.391 1.00 87.19 339 THR A O 1
ATOM 2553 N N . ALA A 1 340 ? 4.579 -14.860 7.112 1.00 83.25 340 ALA A N 1
ATOM 2554 C CA . ALA A 1 340 ? 4.280 -14.329 8.441 1.00 83.25 340 ALA A CA 1
ATOM 2555 C C . ALA A 1 340 ? 5.539 -14.003 9.271 1.00 83.25 340 ALA A C 1
ATOM 2557 O O . ALA A 1 340 ? 5.458 -13.264 10.252 1.00 83.25 340 ALA A O 1
ATOM 2558 N N . LYS A 1 341 ? 6.711 -14.542 8.900 1.00 74.69 341 LYS A N 1
ATOM 2559 C CA . LYS A 1 341 ? 7.968 -14.363 9.648 1.00 74.69 341 LYS A CA 1
ATOM 2560 C C . LYS A 1 341 ? 8.550 -12.958 9.490 1.00 74.69 341 LYS A C 1
ATOM 2562 O O . LYS A 1 341 ? 9.285 -12.504 10.364 1.00 74.69 341 LYS A O 1
ATOM 2567 N N . THR A 1 342 ? 8.209 -12.268 8.409 1.00 67.31 342 THR A N 1
ATOM 2568 C CA . THR A 1 342 ? 8.896 -11.037 7.998 1.00 67.31 342 THR A CA 1
ATOM 2569 C C . THR A 1 342 ? 8.270 -9.763 8.581 1.00 67.31 342 THR A C 1
ATOM 2571 O O . THR A 1 342 ? 8.860 -8.684 8.535 1.00 67.31 342 THR A O 1
ATOM 2574 N N . ALA A 1 343 ? 7.121 -9.885 9.251 1.00 59.03 343 ALA A N 1
ATOM 2575 C CA . ALA A 1 343 ? 6.356 -8.772 9.814 1.00 59.03 343 ALA A CA 1
ATOM 2576 C C . ALA A 1 343 ? 7.138 -7.851 10.767 1.00 59.03 343 ALA A C 1
ATOM 2578 O O . ALA A 1 343 ? 6.888 -6.648 10.788 1.00 59.03 343 ALA A O 1
ATOM 2579 N N . ALA A 1 344 ? 8.117 -8.381 11.509 1.00 50.25 344 ALA A N 1
ATOM 2580 C CA . ALA A 1 344 ? 8.941 -7.589 12.427 1.00 50.25 344 ALA A CA 1
ATOM 2581 C C . ALA A 1 344 ? 9.827 -6.545 11.715 1.00 50.25 344 ALA A C 1
ATOM 2583 O O . ALA A 1 344 ? 10.228 -5.572 12.344 1.00 50.25 344 ALA A O 1
ATOM 2584 N N . LYS A 1 345 ? 10.116 -6.715 10.413 1.00 54.56 345 LYS A N 1
ATOM 2585 C CA . LYS A 1 345 ? 10.929 -5.771 9.624 1.00 54.56 345 LYS A CA 1
ATOM 2586 C C . LYS A 1 345 ? 10.123 -4.618 9.007 1.00 54.56 345 LYS A C 1
ATOM 2588 O O . LYS A 1 345 ? 10.720 -3.615 8.636 1.00 54.56 345 LYS A O 1
ATOM 2593 N N . LYS A 1 346 ? 8.790 -4.727 8.898 1.00 58.88 346 LYS A N 1
ATOM 2594 C CA . LYS A 1 346 ? 7.939 -3.716 8.226 1.00 58.88 346 LYS A CA 1
ATOM 2595 C C . LYS A 1 346 ? 7.427 -2.592 9.138 1.00 58.88 346 LYS A C 1
ATOM 2597 O O . LYS A 1 346 ? 6.806 -1.654 8.647 1.00 58.88 346 LYS A O 1
ATOM 2602 N N . GLY A 1 347 ? 7.668 -2.680 10.446 1.00 52.34 347 GLY A N 1
ATOM 2603 C CA . GLY A 1 347 ? 6.944 -1.911 11.463 1.00 52.34 347 GLY A CA 1
ATOM 2604 C C . GLY A 1 347 ? 7.205 -0.402 11.567 1.00 52.34 347 GLY A C 1
ATOM 2605 O O . GLY A 1 347 ? 6.538 0.225 12.380 1.00 52.34 347 GLY A O 1
ATOM 2606 N N . ASP A 1 348 ? 8.116 0.214 10.807 1.00 54.59 348 ASP A N 1
ATOM 2607 C CA . ASP A 1 348 ? 8.757 1.438 11.331 1.00 54.59 348 ASP A CA 1
ATOM 2608 C C . ASP A 1 348 ? 8.474 2.774 10.620 1.00 54.59 348 ASP A C 1
ATOM 2610 O O . ASP A 1 348 ? 9.045 3.787 10.998 1.00 54.59 348 ASP A O 1
ATOM 2614 N N . THR A 1 349 ? 7.617 2.870 9.590 1.00 59.69 349 THR A N 1
ATOM 2615 C CA . THR A 1 349 ? 7.503 4.183 8.898 1.00 59.69 349 THR A CA 1
ATOM 2616 C C . THR A 1 349 ? 6.108 4.657 8.477 1.00 59.69 349 THR A C 1
ATOM 2618 O O . THR A 1 349 ? 5.951 5.836 8.159 1.00 59.69 349 THR A O 1
ATOM 2621 N N . THR A 1 350 ? 5.070 3.819 8.476 1.00 69.06 350 THR A N 1
ATOM 2622 C CA . THR A 1 350 ? 3.682 4.271 8.205 1.00 69.06 350 THR A CA 1
ATOM 2623 C C . THR A 1 350 ? 2.809 4.351 9.445 1.00 69.06 350 THR A C 1
ATOM 2625 O O . THR A 1 350 ? 1.746 4.964 9.405 1.00 69.06 350 THR A O 1
ATOM 2628 N N . LEU A 1 351 ? 3.267 3.750 10.541 1.00 77.44 351 LEU A N 1
ATOM 2629 C CA . LEU A 1 351 ? 2.488 3.607 11.757 1.00 77.44 351 LEU A CA 1
ATOM 2630 C C . LEU A 1 351 ? 2.177 4.979 12.381 1.00 77.44 351 LEU A C 1
ATOM 2632 O O . LEU A 1 351 ? 1.017 5.265 12.654 1.00 77.44 351 LEU A O 1
ATOM 2636 N N . GLY A 1 352 ? 3.177 5.856 12.530 1.00 78.31 352 GLY A N 1
ATOM 2637 C CA . GLY A 1 352 ? 2.977 7.228 13.023 1.00 78.31 352 GLY A CA 1
ATOM 2638 C C . GLY A 1 352 ? 1.915 8.001 12.225 1.00 78.31 352 GLY A C 1
ATOM 2639 O O . GLY A 1 352 ? 0.892 8.368 12.800 1.00 78.31 352 GLY A O 1
ATOM 2640 N N . PRO A 1 353 ? 2.080 8.156 10.896 1.00 77.56 353 PRO A N 1
ATOM 2641 C CA . PRO A 1 353 ? 1.083 8.817 10.054 1.00 77.56 353 PRO A CA 1
ATOM 2642 C C . PRO A 1 353 ? -0.324 8.197 10.117 1.00 77.56 353 PRO A C 1
ATOM 2644 O O . PRO A 1 353 ? -1.312 8.927 10.166 1.00 77.56 353 PRO A O 1
ATOM 2647 N N . ALA A 1 354 ? -0.449 6.864 10.146 1.00 79.88 354 ALA A N 1
ATOM 2648 C CA . ALA A 1 354 ? -1.751 6.195 10.254 1.00 79.88 354 ALA A CA 1
ATOM 2649 C C . ALA A 1 354 ? -2.412 6.423 11.627 1.00 79.88 354 ALA A C 1
ATOM 2651 O O . ALA A 1 354 ? -3.628 6.609 11.714 1.00 79.88 354 ALA A O 1
ATOM 2652 N N . ARG A 1 355 ? -1.607 6.463 12.695 1.00 84.50 355 ARG A N 1
ATOM 2653 C CA . ARG A 1 355 ? -2.052 6.784 14.056 1.00 84.50 355 ARG A CA 1
ATOM 2654 C C . ARG A 1 355 ? -2.549 8.228 14.155 1.00 84.50 355 ARG A C 1
ATOM 2656 O O . ARG A 1 355 ? -3.612 8.462 14.722 1.00 84.50 355 ARG A O 1
ATOM 2663 N N . GLU A 1 356 ? -1.824 9.182 13.574 1.00 82.69 356 GLU A N 1
ATOM 2664 C CA . GLU A 1 356 ? -2.243 10.589 13.497 1.00 82.69 356 GLU A CA 1
ATOM 2665 C C . GLU A 1 356 ? -3.525 10.758 12.677 1.00 82.69 356 GLU A C 1
ATOM 2667 O O . GLU A 1 356 ? -4.433 11.482 13.085 1.00 82.69 356 GLU A O 1
ATOM 2672 N N . TYR A 1 357 ? -3.634 10.055 11.545 1.00 82.00 357 TYR A N 1
ATOM 2673 C CA . TYR A 1 357 ? -4.848 10.065 10.736 1.00 82.00 357 TYR A CA 1
ATOM 2674 C C . TYR A 1 357 ? -6.049 9.529 11.519 1.00 82.00 357 TYR A C 1
ATOM 2676 O O . TYR A 1 357 ? -7.115 10.141 11.490 1.00 82.00 357 TYR A O 1
ATOM 2684 N N . MET A 1 358 ? -5.878 8.433 12.267 1.00 86.62 358 MET A N 1
ATOM 2685 C CA . MET A 1 358 ? -6.922 7.908 13.150 1.00 86.62 358 MET A CA 1
ATOM 2686 C C . MET A 1 358 ? -7.353 8.944 14.196 1.00 86.62 358 MET A C 1
ATOM 2688 O O . MET A 1 358 ? -8.551 9.147 14.381 1.00 86.62 358 MET A O 1
ATOM 2692 N N . ALA A 1 359 ? -6.406 9.626 14.846 1.00 85.38 359 ALA A N 1
ATOM 2693 C CA . ALA A 1 359 ? -6.724 10.676 15.814 1.00 85.38 359 ALA A CA 1
ATOM 2694 C C . ALA A 1 359 ? -7.585 11.785 15.181 1.00 85.38 359 ALA A C 1
ATOM 2696 O O . ALA A 1 359 ? -8.658 12.106 15.687 1.00 85.38 359 ALA A O 1
ATOM 2697 N N . GLN A 1 360 ? -7.180 12.285 14.010 1.00 82.81 360 GLN A N 1
ATOM 2698 C CA . GLN A 1 360 ? -7.931 13.312 13.279 1.00 82.81 360 GLN A CA 1
ATOM 2699 C C . GLN A 1 360 ? -9.302 12.822 12.795 1.00 82.81 360 GLN A C 1
ATOM 2701 O O . GLN A 1 360 ? -10.264 13.591 12.781 1.00 82.81 360 GLN A O 1
ATOM 2706 N N . ALA A 1 361 ? -9.404 11.563 12.363 1.00 82.75 361 ALA A N 1
ATOM 2707 C CA . ALA A 1 361 ? -10.658 10.974 11.911 1.00 82.75 361 ALA A CA 1
ATOM 2708 C C . ALA A 1 361 ? -11.661 10.852 13.066 1.00 82.75 361 ALA A C 1
ATOM 2710 O O . ALA A 1 361 ? -12.830 11.191 12.890 1.00 82.75 361 ALA A O 1
ATOM 2711 N N . VAL A 1 362 ? -11.201 10.427 14.246 1.00 82.38 362 VAL A N 1
ATOM 2712 C CA . VAL A 1 362 ? -12.043 10.309 15.442 1.00 82.38 362 VAL A CA 1
ATOM 2713 C C . VAL A 1 362 ? -12.477 11.666 15.978 1.00 82.38 362 VAL A C 1
ATOM 2715 O O . VAL A 1 362 ? -13.660 11.826 16.266 1.00 82.38 362 VAL A O 1
ATOM 2718 N N . ASP A 1 363 ? -11.591 12.662 16.025 1.00 76.44 363 ASP A N 1
ATOM 2719 C CA . ASP A 1 363 ? -11.967 14.011 16.470 1.00 76.44 363 ASP A CA 1
ATOM 2720 C C . ASP A 1 363 ? -13.082 14.618 15.590 1.00 76.44 363 ASP A C 1
ATOM 2722 O O . ASP A 1 363 ? -13.899 15.415 16.053 1.00 76.44 363 ASP A O 1
ATOM 2726 N N . ARG A 1 364 ? -13.174 14.210 14.314 1.00 73.38 364 ARG A N 1
ATOM 2727 C CA . ARG A 1 364 ? -14.259 14.610 13.398 1.00 73.38 364 ARG A CA 1
ATOM 2728 C C . ARG A 1 364 ? -15.570 13.848 13.613 1.00 73.38 364 ARG A C 1
ATOM 2730 O O . ARG A 1 364 ? -16.601 14.310 13.130 1.00 73.38 364 ARG A O 1
ATOM 2737 N N . LEU A 1 365 ? -15.559 12.707 14.309 1.00 66.44 365 LEU A N 1
ATOM 2738 C CA . LEU A 1 365 ? -16.771 11.954 14.665 1.00 66.44 365 LEU A CA 1
ATOM 2739 C C . LEU A 1 365 ? -17.567 12.615 15.799 1.00 66.44 365 LEU A C 1
ATOM 2741 O O . LEU A 1 365 ? -18.671 12.161 16.101 1.00 66.44 365 LEU A O 1
ATOM 2745 N N . VAL A 1 366 ? -17.053 13.696 16.395 1.00 59.12 366 VAL A N 1
ATOM 2746 C CA . VAL A 1 366 ? -17.821 14.588 17.270 1.00 59.12 366 VAL A CA 1
ATOM 2747 C C . VAL A 1 366 ? -18.855 15.330 16.414 1.00 59.12 366 VAL A C 1
ATOM 2749 O O . VAL A 1 366 ? -18.644 16.448 15.942 1.00 59.12 366 VAL A O 1
ATOM 2752 N N . VAL A 1 367 ? -19.971 14.658 16.137 1.00 45.41 367 VAL A N 1
ATOM 2753 C CA . VAL A 1 367 ? -21.147 15.265 15.514 1.00 45.41 367 VAL A CA 1
ATOM 2754 C C . VAL A 1 367 ? -21.705 16.290 16.503 1.00 45.41 367 VAL A C 1
ATOM 2756 O O . VAL A 1 367 ? -22.072 15.927 17.616 1.00 45.41 367 VAL A O 1
ATOM 2759 N N . LYS A 1 368 ? -21.725 17.561 16.090 1.00 38.31 368 LYS A N 1
ATOM 2760 C CA . LYS A 1 368 ? -22.420 18.652 16.789 1.00 38.31 368 LYS A CA 1
ATOM 2761 C C . LYS A 1 368 ? -23.933 18.503 16.738 1.00 38.31 368 LYS A C 1
ATOM 2763 O O . LYS A 1 368 ? -24.438 18.092 15.666 1.00 38.31 368 LYS A O 1
#

Radius of gyration: 22.41 Å; chains: 1; bounding box: 52×43×70 Å

pLDDT: mean 81.1, std 13.41, range [35.31, 96.62]

InterPro domains:
  IPR045396 Protein of unknown function DUF6517 [PF20127] (220-333)

Sequence (368 aa):
MPDRHGPLRTPIGWFTERVNGGAISEGAVVAYGDDLGLEEVELPFLEGFGPVPGEQVSILAPAGIRGDGEVDPGDLLVLVPGSGSRSDEISVNEGSFYEGPVSSFFPYRTWLHQDTPFEPSERWWPKRYDSSSMYEGEGKVLLAVGDQEPAEVFSAADTGNNPFDTGNNPFNTGNNPFDTGNNPFLVGISGNRFVAITLGQPFVPAELFDAGQPAPLGGATFGMGVLSTPNASVAGESANPLVGVETKALLQREETRRMLRRAGVTDADEVEWISGPTAVSDIQGEIEITLLEEKTQLESFQGVVSGENGPWWVAVHVARVTVDDYVVAAGVQRAPLGTAKTAAKKGDTTLGPAREYMAQAVDRLVVK